Protein AF-A0A939IFJ7-F1 (afdb_monomer_lite)

Sequence (198 aa):
MFDEQAYLLAYPDVAAAVNAGSFTSGLQHYEQFGQFEENRFGFFLGSNGNDTITGFGEGNKLIAGLGFDVLSNGATVAGVGQIDTLIGTQGTDVFLLGHSSLSSLSSTPQQFYVGGGNTDYALIQDFKRASDMIVLEGAPQNYTSQVVNGSLNISTSSGDLVGIVEGITFLMPVSGDLIDITRFNIPLNAVGPFTVFL

Structure (mmCIF, N/CA/C/O backbone):
data_AF-A0A939IFJ7-F1
#
_entry.id   AF-A0A939IFJ7-F1
#
loop_
_atom_site.group_PDB
_atom_site.id
_atom_site.type_symbol
_atom_site.label_atom_id
_atom_site.label_alt_id
_atom_site.label_comp_id
_atom_site.label_asym_id
_atom_site.label_entity_id
_atom_site.label_seq_id
_atom_site.pdbx_PDB_ins_code
_atom_site.Cartn_x
_atom_site.Cartn_y
_atom_site.Cartn_z
_atom_site.occupancy
_atom_site.B_iso_or_equiv
_atom_site.auth_seq_id
_atom_site.auth_comp_id
_atom_site.auth_asym_id
_atom_site.auth_atom_id
_atom_site.pdbx_PDB_model_num
ATOM 1 N N . MET A 1 1 ? -10.757 -2.433 -0.446 1.00 85.94 1 MET A N 1
ATOM 2 C CA . MET A 1 1 ? -11.922 -2.422 0.479 1.00 85.94 1 MET A CA 1
ATOM 3 C C . MET A 1 1 ? -11.414 -2.186 1.897 1.00 85.94 1 MET A C 1
ATOM 5 O O . MET A 1 1 ? -10.268 -2.531 2.131 1.00 85.94 1 MET A O 1
ATOM 9 N N . PHE A 1 2 ? -12.187 -1.591 2.818 1.00 96.25 2 PHE A N 1
ATOM 10 C CA . PHE A 1 2 ? -11.730 -1.463 4.213 1.00 96.25 2 PHE A CA 1
ATOM 11 C C . PHE A 1 2 ? -11.569 -2.847 4.852 1.00 96.25 2 PHE A C 1
ATOM 13 O O . PHE A 1 2 ? -12.490 -3.661 4.782 1.00 96.25 2 PHE A O 1
ATOM 20 N N . ASP A 1 3 ? -10.415 -3.095 5.464 1.00 95.06 3 ASP A N 1
ATOM 21 C CA . ASP A 1 3 ? -10.078 -4.358 6.110 1.00 95.06 3 ASP A CA 1
ATOM 22 C C . ASP A 1 3 ? -10.133 -4.207 7.636 1.00 95.06 3 ASP A C 1
ATOM 24 O O . ASP A 1 3 ? -9.241 -3.645 8.278 1.00 95.06 3 ASP A O 1
ATOM 28 N N . GLU A 1 4 ? -11.227 -4.693 8.226 1.00 95.62 4 GLU A N 1
ATOM 29 C CA . GLU A 1 4 ? -11.458 -4.598 9.667 1.00 95.62 4 GLU A CA 1
ATOM 30 C C . GLU A 1 4 ? -10.477 -5.455 10.473 1.00 95.62 4 GLU A C 1
ATOM 32 O O . GLU A 1 4 ? -10.065 -5.053 11.561 1.00 95.62 4 GLU A O 1
ATOM 37 N N . GLN A 1 5 ? -10.065 -6.609 9.946 1.00 92.00 5 GLN A N 1
ATOM 38 C CA . GLN A 1 5 ? -9.126 -7.490 10.633 1.00 92.00 5 GLN A CA 1
ATOM 39 C C . GLN A 1 5 ? -7.761 -6.813 10.769 1.00 92.00 5 GLN A C 1
ATOM 41 O O . GLN A 1 5 ? -7.201 -6.778 11.868 1.00 92.00 5 GLN A O 1
ATOM 46 N N . ALA A 1 6 ? -7.263 -6.220 9.682 1.00 89.19 6 ALA A N 1
ATOM 47 C CA . ALA A 1 6 ? -6.042 -5.428 9.686 1.00 89.19 6 ALA A CA 1
ATOM 48 C C . ALA A 1 6 ? -6.153 -4.241 10.654 1.00 89.19 6 ALA A C 1
ATOM 50 O O . ALA A 1 6 ? -5.260 -4.023 11.474 1.00 89.19 6 ALA A O 1
ATOM 51 N N . TYR A 1 7 ? -7.275 -3.514 10.608 1.00 92.44 7 TYR A N 1
ATOM 52 C CA . TYR A 1 7 ? -7.508 -2.343 11.452 1.00 92.44 7 TYR A CA 1
ATOM 53 C C . TYR A 1 7 ? -7.536 -2.683 12.951 1.00 92.44 7 TYR A C 1
ATOM 55 O O . TYR A 1 7 ? -6.869 -2.026 13.748 1.00 92.44 7 TYR A O 1
ATOM 63 N N . LEU A 1 8 ? -8.259 -3.730 13.358 1.00 92.81 8 LEU A N 1
ATOM 64 C CA . LEU A 1 8 ? -8.345 -4.135 14.767 1.00 92.81 8 LEU A CA 1
ATOM 65 C C . LEU A 1 8 ? -7.041 -4.737 15.292 1.00 92.81 8 LEU A C 1
ATOM 67 O O . LEU A 1 8 ? -6.736 -4.600 16.477 1.00 92.81 8 LEU A O 1
ATOM 71 N N . LEU A 1 9 ? -6.260 -5.383 14.428 1.00 87.25 9 LEU A N 1
ATOM 72 C CA . LEU A 1 9 ? -4.949 -5.890 14.810 1.00 87.25 9 LEU A CA 1
ATOM 73 C C . LEU A 1 9 ? -3.924 -4.762 14.976 1.00 87.25 9 LEU A C 1
ATOM 75 O O . LEU A 1 9 ? -3.108 -4.811 15.895 1.00 87.25 9 LEU A O 1
ATOM 79 N N . ALA A 1 10 ? -3.988 -3.741 14.118 1.00 84.62 10 ALA A N 1
ATOM 80 C CA . ALA A 1 10 ? -3.170 -2.538 14.239 1.00 84.62 10 ALA A CA 1
ATOM 81 C C . ALA A 1 10 ? -3.539 -1.703 15.476 1.00 84.62 10 ALA A C 1
ATOM 83 O O . ALA A 1 10 ? -2.670 -1.058 16.062 1.00 84.62 10 ALA A O 1
ATOM 84 N N . TYR A 1 11 ? -4.808 -1.738 15.898 1.00 89.88 11 TYR A N 1
ATOM 85 C CA . TYR A 1 11 ? -5.336 -0.914 16.987 1.00 89.88 11 TYR A CA 1
ATOM 86 C C . TYR A 1 11 ? -5.986 -1.747 18.107 1.00 89.88 11 TYR A C 1
ATOM 88 O O . TYR A 1 11 ? -7.218 -1.832 18.193 1.00 89.88 11 TYR A O 1
ATOM 96 N N . PRO A 1 12 ? -5.178 -2.334 19.021 1.00 91.38 12 PRO A N 1
ATOM 97 C CA . PRO A 1 12 ? -5.679 -3.156 20.127 1.00 91.38 12 PRO A CA 1
ATOM 98 C C . PRO A 1 12 ? -6.638 -2.428 21.077 1.00 91.38 12 PRO A C 1
ATOM 100 O O . PRO A 1 12 ? -7.485 -3.061 21.707 1.00 91.38 12 PRO A O 1
ATOM 103 N N . ASP A 1 13 ? -6.521 -1.105 21.189 1.00 94.56 13 ASP A N 1
ATOM 104 C CA . ASP A 1 13 ? -7.434 -0.265 21.962 1.00 94.56 13 ASP A CA 1
ATOM 105 C C . ASP A 1 13 ? -8.841 -0.242 21.346 1.00 94.56 13 ASP A C 1
ATOM 107 O O . ASP A 1 13 ? -9.837 -0.377 22.062 1.00 94.56 13 ASP A O 1
ATOM 111 N N . VAL A 1 14 ? -8.931 -0.180 20.014 1.00 96.12 14 VAL A N 1
ATOM 112 C CA . VAL A 1 14 ? -10.204 -0.296 19.294 1.00 96.12 14 VAL A CA 1
ATOM 113 C C . VAL A 1 14 ? -10.742 -1.714 19.389 1.00 96.12 14 VAL A C 1
ATOM 115 O O . VAL A 1 14 ? -11.928 -1.888 19.657 1.00 96.12 14 VAL A O 1
ATOM 118 N N . ALA A 1 15 ? -9.888 -2.731 19.249 1.00 96.19 15 ALA A N 1
ATOM 119 C CA . ALA A 1 15 ? -10.298 -4.122 19.439 1.00 96.19 15 ALA A CA 1
ATOM 120 C C . ALA A 1 15 ? -10.900 -4.350 20.836 1.00 96.19 15 ALA A C 1
ATOM 122 O O . ALA A 1 15 ? -11.944 -4.990 20.968 1.00 96.19 15 ALA A O 1
ATOM 123 N N . ALA A 1 16 ? -10.299 -3.775 21.882 1.00 98.06 16 ALA A N 1
ATOM 124 C CA . ALA A 1 16 ? -10.852 -3.810 23.233 1.00 98.06 16 ALA A CA 1
ATOM 125 C C . ALA A 1 16 ? -12.204 -3.080 23.328 1.00 98.06 16 ALA A C 1
ATOM 127 O O . ALA A 1 16 ? -13.127 -3.596 23.959 1.00 98.06 16 ALA A O 1
ATOM 128 N N . ALA A 1 17 ? -12.351 -1.920 22.680 1.00 98.25 17 ALA A N 1
ATOM 129 C CA . ALA A 1 17 ? -13.600 -1.158 22.670 1.00 98.25 17 ALA A CA 1
ATOM 130 C C . ALA A 1 17 ? -14.736 -1.871 21.908 1.00 98.25 17 ALA A C 1
ATOM 132 O O . ALA A 1 17 ? -15.882 -1.842 22.360 1.00 98.25 17 ALA A O 1
ATOM 133 N N . VAL A 1 18 ? -14.425 -2.555 20.803 1.00 98.56 18 VAL A N 1
ATOM 134 C CA . VAL A 1 18 ? -15.369 -3.417 20.071 1.00 98.56 18 VAL A CA 1
ATOM 135 C C . VAL A 1 18 ? -15.776 -4.612 20.936 1.00 98.56 18 VAL A C 1
ATOM 137 O O . VAL A 1 18 ? -16.964 -4.857 21.124 1.00 98.56 18 VAL A O 1
ATOM 140 N N . ASN A 1 19 ? -14.813 -5.299 21.560 1.00 98.19 19 ASN A N 1
ATOM 141 C CA . ASN A 1 19 ? -15.089 -6.425 22.464 1.00 98.19 19 ASN A CA 1
ATOM 142 C C . ASN A 1 19 ? -15.918 -6.021 23.697 1.00 98.19 19 ASN A C 1
ATOM 144 O O . ASN A 1 19 ? -16.686 -6.828 24.218 1.00 98.19 19 ASN A O 1
ATOM 148 N N . ALA A 1 20 ? -15.779 -4.777 24.162 1.00 98.12 20 ALA A N 1
ATOM 149 C CA . ALA A 1 20 ? -16.581 -4.212 25.245 1.00 98.12 20 ALA A CA 1
ATOM 150 C C . ALA A 1 20 ? -17.984 -3.747 24.800 1.00 98.12 20 ALA A C 1
ATOM 152 O O . ALA A 1 20 ? -18.794 -3.373 25.648 1.00 98.12 20 ALA A O 1
ATOM 153 N N . GLY A 1 21 ? -18.283 -3.761 23.496 1.00 97.94 21 GLY A N 1
ATOM 154 C CA . GLY A 1 21 ? -19.561 -3.324 22.930 1.00 97.94 21 GLY A CA 1
ATOM 155 C C . GLY A 1 21 ? -19.717 -1.808 22.784 1.00 97.94 21 GLY A C 1
ATOM 156 O O . GLY A 1 21 ? -20.815 -1.344 22.479 1.00 97.94 21 GLY A O 1
ATOM 157 N N . SER A 1 22 ? -18.648 -1.027 22.980 1.00 98.25 22 SER A N 1
ATOM 158 C CA . SER A 1 22 ? -18.654 0.426 22.743 1.00 98.25 22 SER A CA 1
ATOM 159 C C . SER A 1 22 ? -18.776 0.763 21.255 1.00 98.25 22 SER A C 1
ATOM 161 O O . SER A 1 22 ? -19.329 1.802 20.901 1.00 98.25 22 SER A O 1
ATOM 163 N N . PHE A 1 23 ? -18.285 -0.133 20.396 1.00 98.31 23 PHE A N 1
ATOM 164 C CA . PHE A 1 23 ? -18.435 -0.089 18.946 1.00 98.31 23 PHE A CA 1
ATOM 165 C C . PHE A 1 23 ? -18.920 -1.446 18.435 1.00 98.31 23 PHE A C 1
ATOM 167 O O . PHE A 1 23 ? -18.549 -2.492 18.956 1.00 98.31 23 PHE A O 1
ATOM 174 N N . THR A 1 24 ? -19.740 -1.422 17.392 1.00 97.94 24 THR A N 1
ATOM 175 C CA . THR A 1 24 ? -20.238 -2.601 16.670 1.00 97.94 24 THR A CA 1
ATOM 176 C C . THR A 1 24 ? -19.175 -3.241 15.781 1.00 97.94 24 THR A C 1
ATOM 178 O O . THR A 1 24 ? -19.281 -4.424 15.480 1.00 97.94 24 THR A O 1
ATOM 181 N N . SER A 1 25 ? -18.182 -2.459 15.348 1.00 98.44 25 SER A N 1
ATOM 182 C CA . SER A 1 25 ? -17.095 -2.877 14.461 1.00 98.44 25 SER A CA 1
ATOM 183 C C . SER A 1 25 ? -15.927 -1.886 14.523 1.00 98.44 25 SER A C 1
ATOM 185 O O . SER A 1 25 ? -16.093 -0.723 14.911 1.00 98.44 25 SER A O 1
ATOM 187 N N . GLY A 1 26 ? -14.748 -2.325 14.088 1.00 97.88 26 GLY A N 1
ATOM 188 C CA . GLY A 1 26 ? -13.608 -1.460 13.796 1.00 97.88 26 GLY A CA 1
ATOM 189 C C . GLY A 1 26 ? -13.913 -0.464 12.677 1.00 97.88 26 GLY A C 1
ATOM 190 O O . GLY A 1 26 ? -13.468 0.678 12.757 1.00 97.88 26 GLY A O 1
ATOM 191 N N . LEU A 1 27 ? -14.744 -0.847 11.699 1.00 98.12 27 LEU A N 1
ATOM 192 C CA . LEU A 1 27 ? -15.238 0.064 10.663 1.00 98.12 27 LEU A CA 1
ATOM 193 C C . LEU A 1 27 ? -16.028 1.229 11.273 1.00 98.12 27 LEU A C 1
ATOM 195 O O . LEU A 1 27 ? -15.739 2.382 10.968 1.00 98.12 27 LEU A O 1
ATOM 199 N N . GLN A 1 28 ? -16.958 0.950 12.194 1.00 98.38 28 GLN A N 1
ATOM 200 C CA . GLN A 1 28 ? -17.707 2.008 12.877 1.00 98.38 28 GLN A CA 1
ATOM 201 C C . GLN A 1 28 ? -16.769 2.956 13.632 1.00 98.38 28 GLN A C 1
ATOM 203 O O . GLN A 1 28 ? -16.951 4.173 13.585 1.00 98.38 28 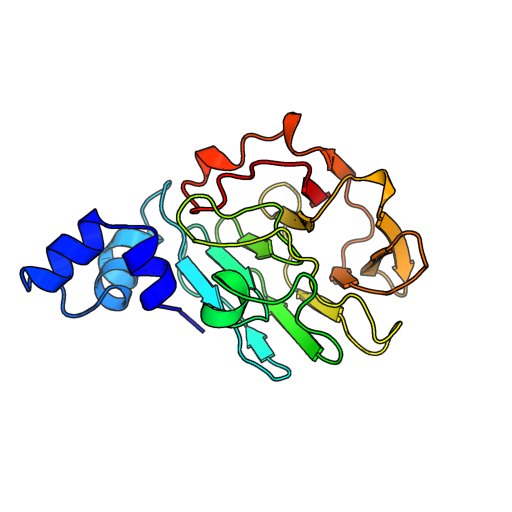GLN A O 1
ATOM 208 N N . HIS A 1 29 ? -15.763 2.416 14.326 1.00 98.19 29 HIS A N 1
ATOM 209 C CA . HIS A 1 29 ? -14.762 3.255 14.975 1.00 98.19 29 HIS A CA 1
ATOM 210 C C . HIS A 1 29 ? -14.008 4.112 13.952 1.00 98.19 29 HIS A C 1
ATOM 212 O O . HIS A 1 29 ? -13.817 5.306 14.178 1.00 98.19 29 HIS A O 1
ATOM 218 N N . TYR A 1 30 ? -13.554 3.529 12.841 1.00 97.69 30 TYR A N 1
ATOM 219 C CA . TYR A 1 30 ? -12.831 4.255 11.800 1.00 97.69 30 TYR A CA 1
ATOM 220 C C . TYR A 1 30 ? -13.667 5.405 11.227 1.00 97.69 30 TYR A C 1
ATOM 222 O O . TYR A 1 30 ? -13.191 6.536 11.182 1.00 97.69 30 TYR A O 1
ATOM 230 N N . GLU A 1 31 ? -14.927 5.145 10.879 1.00 97.00 31 GLU A N 1
ATOM 231 C CA . GLU A 1 31 ? -15.848 6.143 10.328 1.00 97.00 31 GLU A CA 1
ATOM 232 C C . GLU A 1 31 ? -16.166 7.277 11.313 1.00 97.00 31 GLU A C 1
ATOM 234 O O . GLU A 1 31 ? -16.340 8.422 10.900 1.00 97.00 31 GLU A O 1
ATOM 239 N N . GLN A 1 32 ? -16.255 6.996 12.613 1.00 97.38 32 GLN A N 1
ATOM 240 C CA . GLN A 1 32 ? -16.632 8.015 13.600 1.00 97.38 32 GLN A CA 1
ATOM 241 C C . GLN A 1 32 ? -15.438 8.776 14.181 1.00 97.38 32 GLN A C 1
ATOM 243 O O . GLN A 1 32 ? -15.574 9.950 14.520 1.00 97.38 32 GLN A O 1
ATOM 248 N N . PHE A 1 33 ? -14.289 8.112 14.305 1.00 97.00 33 PHE A N 1
ATOM 249 C CA . PHE A 1 33 ? -13.130 8.620 15.038 1.00 97.00 33 PHE A CA 1
ATOM 250 C C . PHE A 1 33 ? -11.832 8.404 14.270 1.00 97.00 33 PHE A C 1
ATOM 252 O O . PHE A 1 33 ? -11.130 9.367 13.979 1.00 97.00 33 PHE A O 1
ATOM 259 N N . GLY A 1 34 ? -11.537 7.159 13.887 1.00 95.19 34 GLY A N 1
ATOM 260 C CA . GLY A 1 34 ? -10.206 6.786 13.408 1.00 95.19 34 GLY A CA 1
ATOM 261 C C . GLY A 1 34 ? -9.738 7.564 12.178 1.00 95.19 34 GLY A C 1
ATOM 262 O O . GLY A 1 34 ? -8.577 7.949 12.116 1.00 95.19 34 GLY A O 1
ATOM 263 N N . GLN A 1 35 ? -10.631 7.877 11.237 1.00 94.62 35 GLN A N 1
ATOM 264 C CA . GLN A 1 35 ? -10.296 8.679 10.055 1.00 94.62 35 GLN A CA 1
ATOM 265 C C . GLN A 1 35 ? -9.916 10.140 10.366 1.00 94.62 35 GLN A C 1
ATOM 267 O O . GLN A 1 35 ? -9.446 10.837 9.476 1.00 94.62 35 GLN A O 1
ATOM 272 N N . PHE A 1 36 ? -10.135 10.619 11.591 1.00 94.81 36 PHE A N 1
ATOM 273 C CA . PHE A 1 36 ? -9.801 11.977 12.033 1.00 94.81 36 PHE A CA 1
ATOM 274 C C . PHE A 1 36 ? -8.616 12.001 13.010 1.00 94.81 36 PHE A C 1
ATOM 276 O O . PHE A 1 36 ? -8.232 13.064 13.496 1.00 94.81 36 PHE A O 1
ATOM 283 N N . GLU A 1 37 ? -8.039 10.840 13.322 1.00 91.50 37 GLU A N 1
ATOM 284 C CA . GLU A 1 37 ? -6.906 10.711 14.231 1.00 91.50 37 GLU A CA 1
ATOM 285 C C . GLU A 1 37 ? -5.593 10.665 13.440 1.00 91.50 37 GLU A C 1
ATOM 287 O O . GLU A 1 37 ? -5.380 9.781 12.616 1.00 91.50 37 GLU A O 1
ATOM 292 N N . GLU A 1 38 ? -4.675 11.593 13.722 1.00 83.94 38 GLU A N 1
ATOM 293 C CA . GLU A 1 38 ? -3.405 11.743 12.987 1.00 83.94 38 GLU A CA 1
ATOM 294 C C . GLU A 1 38 ? -2.554 10.460 12.972 1.00 83.94 38 GLU A C 1
ATOM 296 O O . GLU A 1 38 ? -1.890 10.158 11.985 1.00 83.94 38 GLU A O 1
ATOM 301 N N . ASN A 1 39 ? -2.620 9.665 14.043 1.00 82.19 39 ASN A N 1
ATOM 302 C CA . ASN A 1 39 ? -1.831 8.441 14.207 1.00 82.19 39 ASN A CA 1
ATOM 303 C C . ASN A 1 39 ? -2.623 7.162 13.885 1.00 82.19 39 ASN A C 1
ATOM 305 O O . ASN A 1 39 ? -2.260 6.077 14.358 1.00 82.19 39 ASN A O 1
ATOM 309 N N . ARG A 1 40 ? -3.721 7.273 13.122 1.00 88.94 40 ARG A N 1
ATOM 310 C CA . ARG A 1 40 ? -4.488 6.119 12.642 1.00 88.94 40 ARG A CA 1
ATOM 311 C C . ARG A 1 40 ? -4.587 6.084 11.127 1.00 88.94 40 ARG A C 1
ATOM 313 O O . ARG A 1 40 ? -4.844 7.078 10.456 1.00 88.94 40 ARG A O 1
ATOM 320 N N . PHE A 1 41 ? -4.416 4.878 10.615 1.00 91.12 41 PHE A N 1
ATOM 321 C CA . PHE A 1 41 ? -4.514 4.524 9.218 1.00 91.12 41 PHE A CA 1
ATOM 322 C C . PHE A 1 41 ? -5.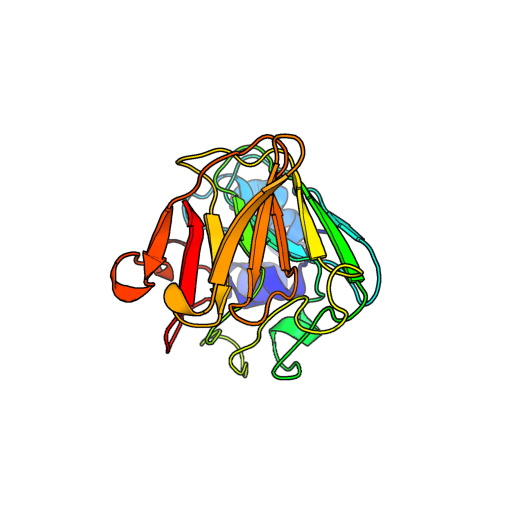772 3.692 8.993 1.00 91.12 41 PHE A C 1
ATOM 324 O O . PHE A 1 41 ? -6.059 2.750 9.733 1.00 91.12 41 PHE A O 1
ATOM 331 N N . GLY A 1 42 ? -6.519 4.017 7.941 1.00 93.38 42 GLY A N 1
ATOM 332 C CA . GLY A 1 42 ? -7.467 3.075 7.355 1.00 93.38 42 GLY A CA 1
ATOM 333 C C . GLY A 1 42 ? -6.709 2.036 6.532 1.00 93.38 42 GLY A C 1
ATOM 334 O O . GLY A 1 42 ? -5.831 2.398 5.751 1.00 93.38 42 GLY A O 1
ATOM 335 N N . PHE A 1 43 ? -7.039 0.757 6.691 1.00 93.50 43 PHE A N 1
ATOM 336 C CA . PHE A 1 43 ? -6.429 -0.321 5.911 1.00 93.50 43 PHE A CA 1
ATOM 337 C C . PHE A 1 43 ? -7.350 -0.669 4.751 1.00 93.50 43 PHE A C 1
ATOM 339 O O . PHE A 1 43 ? -8.481 -1.100 4.967 1.00 93.50 43 PHE A O 1
ATOM 346 N N . PHE A 1 44 ? -6.877 -0.459 3.526 1.00 96.44 44 PHE A N 1
ATOM 347 C CA . PHE A 1 44 ? -7.625 -0.696 2.301 1.00 96.44 44 PHE A CA 1
ATOM 348 C C . PHE A 1 44 ? -6.927 -1.751 1.456 1.00 96.44 44 PHE A C 1
ATOM 350 O O . PHE A 1 44 ? -5.998 -1.461 0.706 1.00 96.44 44 PHE A O 1
ATOM 357 N N . LEU A 1 45 ? -7.390 -2.986 1.600 1.00 94.94 45 LEU A N 1
ATOM 358 C CA . LEU A 1 45 ? -6.743 -4.171 1.053 1.00 94.94 45 LEU A CA 1
ATOM 359 C C . LEU A 1 45 ? -7.589 -4.793 -0.064 1.00 94.94 45 LEU A C 1
ATOM 361 O O . LEU A 1 45 ? -8.806 -4.549 -0.149 1.00 94.94 45 LEU A O 1
ATOM 365 N N . GLY A 1 46 ? -6.922 -5.525 -0.951 1.00 95.81 46 GLY A N 1
ATOM 366 C CA . GLY A 1 46 ? -7.527 -6.234 -2.075 1.00 95.81 46 GLY A CA 1
ATOM 367 C C . GLY A 1 46 ? -7.707 -7.719 -1.793 1.00 95.81 46 GLY A C 1
ATOM 368 O O . GLY A 1 46 ? -8.001 -8.127 -0.666 1.00 95.81 46 GLY A O 1
ATOM 369 N N . SER A 1 47 ? -7.577 -8.530 -2.832 1.00 94.12 47 SER A N 1
ATOM 370 C CA . SER A 1 47 ? -7.922 -9.946 -2.841 1.00 94.12 47 SER A CA 1
ATOM 371 C C . SER A 1 47 ? -6.879 -10.778 -3.603 1.00 94.12 47 SER A C 1
ATOM 373 O O . SER A 1 47 ? -5.724 -10.391 -3.736 1.00 94.12 47 SER A O 1
ATOM 375 N N . ASN A 1 48 ? -7.262 -11.978 -4.053 1.00 90.75 48 ASN A N 1
ATOM 376 C CA . ASN A 1 48 ? -6.425 -12.828 -4.907 1.00 90.75 48 ASN A CA 1
ATOM 377 C C . ASN A 1 48 ? -6.700 -12.607 -6.412 1.00 90.75 48 ASN A C 1
ATOM 379 O O . ASN A 1 48 ? -6.344 -13.460 -7.229 1.00 90.75 48 ASN A O 1
ATOM 383 N N . GLY A 1 49 ? -7.321 -11.492 -6.795 1.00 94.44 49 GLY A N 1
ATOM 384 C CA . GLY A 1 49 ? -7.612 -11.132 -8.184 1.00 94.44 49 GLY A CA 1
ATOM 385 C C . GLY A 1 49 ? -7.137 -9.726 -8.529 1.00 94.44 49 GLY A C 1
ATOM 386 O O . GLY A 1 49 ? -6.412 -9.123 -7.760 1.00 94.44 49 GLY A O 1
ATOM 387 N N . ASN A 1 50 ? -7.561 -9.235 -9.695 1.00 97.81 50 ASN A N 1
ATOM 388 C CA . ASN A 1 50 ? -7.361 -7.842 -10.086 1.00 97.81 50 ASN A CA 1
ATOM 389 C C . ASN A 1 50 ? -8.420 -6.977 -9.405 1.00 97.81 50 ASN A C 1
ATOM 391 O O . ASN A 1 50 ? -9.618 -7.140 -9.663 1.00 97.81 50 ASN A O 1
ATOM 395 N N . ASP A 1 51 ? -7.976 -6.041 -8.587 1.00 98.06 51 ASP A N 1
ATOM 396 C CA . ASP A 1 51 ? -8.806 -5.190 -7.760 1.00 98.06 51 ASP A CA 1
ATOM 397 C C . ASP A 1 51 ? -8.741 -3.722 -8.205 1.00 98.06 51 ASP A C 1
ATOM 399 O O . ASP A 1 51 ? -7.789 -3.240 -8.817 1.00 98.06 51 ASP A O 1
ATOM 403 N N . THR A 1 52 ? -9.794 -2.968 -7.895 1.00 98.06 52 THR A N 1
ATOM 404 C CA . THR A 1 52 ? -9.775 -1.500 -7.928 1.00 98.06 52 THR A CA 1
ATOM 405 C C . THR A 1 52 ? -10.077 -1.012 -6.525 1.00 98.06 52 THR A C 1
ATOM 407 O O . THR A 1 52 ? -11.157 -1.258 -5.986 1.00 98.06 52 THR A O 1
ATOM 410 N N . ILE A 1 53 ? -9.097 -0.362 -5.910 1.00 97.88 53 ILE A N 1
ATOM 411 C CA . ILE A 1 53 ? -9.087 -0.045 -4.492 1.00 97.88 53 ILE A CA 1
ATOM 412 C C . ILE A 1 53 ? -8.946 1.456 -4.336 1.00 97.88 53 ILE A C 1
ATOM 414 O O . ILE A 1 53 ? -7.899 2.036 -4.605 1.00 97.88 53 ILE A O 1
ATOM 418 N N . THR A 1 54 ? -10.003 2.067 -3.824 1.00 95.50 54 THR A N 1
ATOM 419 C CA . THR A 1 54 ? -9.985 3.440 -3.331 1.00 95.50 54 THR A CA 1
ATOM 420 C C . THR A 1 54 ? -10.295 3.403 -1.847 1.00 95.50 54 THR A C 1
ATOM 422 O O . THR A 1 54 ? -11.202 2.686 -1.406 1.00 95.50 54 THR A O 1
ATOM 425 N N . GLY A 1 55 ? -9.531 4.162 -1.069 1.00 92.06 55 GLY A N 1
ATOM 426 C CA . GLY A 1 55 ? -9.875 4.413 0.320 1.00 92.06 55 GLY A CA 1
ATOM 427 C C . GLY A 1 55 ? -11.111 5.303 0.466 1.00 92.06 55 GLY A C 1
ATOM 428 O O . GLY A 1 55 ? -11.616 5.870 -0.499 1.00 92.06 55 GLY A O 1
ATOM 429 N N . PHE A 1 56 ? -11.590 5.483 1.691 1.00 94.31 56 PHE A N 1
ATOM 430 C CA . PHE A 1 56 ? -12.548 6.542 2.012 1.00 94.31 56 PHE A CA 1
ATOM 431 C C . PHE A 1 56 ? -12.124 7.261 3.288 1.00 94.31 56 PHE A C 1
ATOM 433 O O . PHE A 1 56 ? -11.321 6.745 4.060 1.00 94.31 56 PHE A O 1
ATOM 440 N N . GLY A 1 57 ? -12.679 8.450 3.498 1.00 91.75 57 GLY A N 1
ATOM 441 C CA . GLY A 1 57 ? -12.380 9.286 4.654 1.00 91.75 57 GLY A CA 1
ATOM 442 C C . GLY A 1 57 ? -11.209 10.244 4.454 1.00 91.75 57 GLY A C 1
ATOM 443 O O . GLY A 1 57 ? -10.560 10.254 3.406 1.00 91.75 57 GLY A O 1
ATOM 444 N N . GLU A 1 58 ? -10.959 11.087 5.454 1.00 89.94 58 GLU A N 1
ATOM 445 C CA . GLU A 1 58 ? -10.023 12.224 5.347 1.00 89.94 58 GLU A CA 1
ATOM 446 C C . GLU A 1 58 ? -8.616 11.939 5.895 1.00 89.94 58 GLU A C 1
ATOM 448 O O . GLU A 1 58 ? -7.670 12.641 5.546 1.00 89.94 58 GLU A O 1
ATOM 453 N N . GLY A 1 59 ? -8.476 10.913 6.736 1.00 90.38 59 GLY A N 1
ATOM 454 C CA . GLY A 1 59 ? -7.229 10.575 7.425 1.00 90.38 59 GLY A CA 1
ATOM 455 C C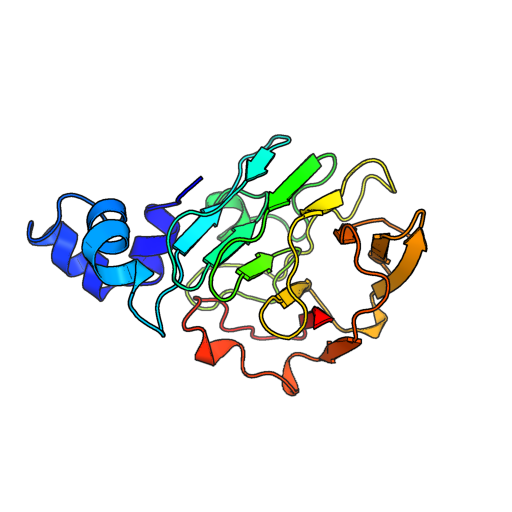 . GLY A 1 59 ? -6.246 9.764 6.592 1.00 90.38 59 GLY A C 1
ATOM 456 O O . GLY A 1 59 ? -6.405 9.592 5.385 1.00 90.38 59 GLY A O 1
ATOM 457 N N . ASN A 1 60 ? -5.228 9.227 7.254 1.00 91.31 60 ASN A N 1
ATOM 458 C CA . ASN A 1 60 ? -4.175 8.471 6.588 1.00 91.31 60 ASN A CA 1
ATOM 459 C C . ASN A 1 60 ? -4.647 7.066 6.190 1.00 91.31 60 ASN A C 1
ATOM 461 O O . ASN A 1 60 ? -5.562 6.502 6.806 1.00 91.31 60 ASN A O 1
ATOM 465 N N . LYS A 1 61 ? -4.053 6.498 5.139 1.00 93.19 61 LYS A N 1
ATOM 466 C CA . LYS A 1 61 ? -4.499 5.227 4.557 1.00 93.19 61 LYS A CA 1
ATOM 467 C C . LYS A 1 61 ? -3.330 4.384 4.101 1.00 93.19 61 LYS A C 1
ATOM 469 O O . LYS A 1 61 ? -2.351 4.894 3.570 1.00 93.19 61 LYS A O 1
ATOM 474 N N . LEU A 1 62 ? -3.445 3.083 4.318 1.00 93.25 62 LEU A N 1
ATOM 475 C CA . LEU A 1 62 ? -2.589 2.086 3.698 1.00 93.25 62 LEU A CA 1
ATOM 476 C C . LEU A 1 62 ? -3.414 1.386 2.629 1.00 93.25 62 LEU A C 1
ATOM 478 O O . LEU A 1 62 ? -4.500 0.886 2.923 1.00 93.25 62 LEU A O 1
ATOM 482 N N . ILE A 1 63 ? -2.898 1.352 1.407 1.00 95.69 63 ILE A N 1
ATOM 483 C CA . ILE A 1 63 ? -3.574 0.795 0.239 1.00 95.69 63 ILE A CA 1
ATOM 484 C C . ILE A 1 63 ? -2.688 -0.299 -0.362 1.00 95.69 63 ILE A C 1
ATOM 486 O O . ILE A 1 63 ? -1.527 -0.049 -0.686 1.00 95.69 63 ILE A O 1
ATOM 490 N N . ALA A 1 64 ? -3.225 -1.508 -0.523 1.00 95.25 64 ALA A N 1
ATOM 491 C CA . ALA A 1 64 ? -2.523 -2.623 -1.161 1.00 95.25 64 ALA A CA 1
ATOM 492 C C . ALA A 1 64 ? -3.491 -3.486 -1.977 1.00 95.25 64 ALA A C 1
ATOM 494 O O . ALA A 1 64 ? -4.613 -3.722 -1.538 1.00 95.25 64 ALA A O 1
ATOM 495 N N . GLY A 1 65 ? -3.036 -4.009 -3.119 1.00 96.38 65 GLY A N 1
ATOM 496 C CA . GLY A 1 65 ? -3.800 -4.944 -3.964 1.00 96.38 65 GLY A CA 1
ATOM 497 C C . GLY A 1 65 ? -4.032 -6.317 -3.328 1.00 96.38 65 GLY A C 1
ATOM 498 O O . GLY A 1 65 ? -4.898 -7.072 -3.742 1.00 96.38 65 GLY A O 1
ATOM 499 N N . LEU A 1 66 ? -3.309 -6.622 -2.251 1.00 92.44 66 LEU A N 1
ATOM 500 C CA . LEU A 1 66 ? -3.325 -7.932 -1.612 1.00 92.44 66 LEU A CA 1
ATOM 501 C C . LEU A 1 66 ? -4.219 -7.955 -0.378 1.00 92.44 66 LEU A C 1
ATOM 503 O O . LEU A 1 66 ? -4.263 -6.988 0.382 1.00 92.44 66 LEU A O 1
ATOM 507 N N . GLY A 1 67 ? -4.865 -9.097 -0.144 1.00 90.56 67 GLY A N 1
ATOM 508 C CA . GLY A 1 67 ? -5.619 -9.354 1.083 1.00 90.56 67 GLY A CA 1
ATOM 509 C C . GLY A 1 67 ? -4.727 -9.522 2.319 1.00 90.56 67 GLY A C 1
ATOM 510 O O . GLY A 1 67 ? -3.561 -9.918 2.227 1.00 90.56 67 GLY A O 1
ATOM 511 N N . PHE A 1 68 ? -5.293 -9.272 3.501 1.00 86.81 68 PHE A N 1
ATOM 512 C CA . PHE A 1 68 ? -4.564 -9.290 4.774 1.00 86.81 68 PHE A CA 1
ATOM 513 C C . PHE A 1 68 ? -3.849 -10.620 5.086 1.00 86.81 68 PHE A C 1
ATOM 515 O O . PHE A 1 68 ? -2.720 -10.623 5.584 1.00 86.81 68 PHE A O 1
ATOM 522 N N . ASP A 1 69 ? -4.455 -11.762 4.752 1.00 84.06 69 ASP A N 1
ATOM 523 C CA . ASP A 1 69 ? -3.846 -13.085 4.962 1.00 84.06 69 ASP A CA 1
ATOM 524 C C . ASP A 1 69 ? -2.518 -13.242 4.199 1.00 84.06 69 ASP A C 1
ATOM 526 O O . ASP A 1 69 ? -1.565 -13.844 4.699 1.00 84.06 69 ASP A O 1
ATOM 530 N N . VAL A 1 70 ? -2.424 -12.643 3.006 1.00 85.19 70 VAL A N 1
ATOM 531 C CA . VAL A 1 70 ? -1.214 -12.665 2.173 1.00 85.19 70 VAL A CA 1
ATOM 532 C C . VAL A 1 70 ? -0.130 -11.768 2.767 1.00 85.19 70 VAL A C 1
ATOM 534 O O . VAL A 1 70 ? 1.041 -12.145 2.763 1.00 85.19 70 VAL A O 1
ATOM 537 N N . LEU A 1 71 ? -0.513 -10.617 3.327 1.00 79.12 71 LEU A N 1
ATOM 538 C CA . LEU A 1 71 ? 0.412 -9.693 3.990 1.00 79.12 71 LEU A CA 1
ATOM 539 C C . LEU A 1 71 ? 0.965 -10.256 5.307 1.00 79.12 71 LEU A C 1
ATOM 541 O O . LEU A 1 71 ? 2.111 -9.995 5.668 1.00 79.12 71 LEU A O 1
ATOM 545 N N . SER A 1 72 ? 0.147 -11.013 6.043 1.00 74.25 72 SER A N 1
ATOM 546 C CA . SER A 1 72 ? 0.475 -11.476 7.395 1.00 74.25 72 SER A CA 1
ATOM 547 C C . SER A 1 72 ? 1.253 -12.793 7.445 1.00 74.25 72 SER A C 1
ATOM 549 O O . SER A 1 72 ? 2.009 -12.991 8.396 1.00 74.25 72 SER A O 1
ATOM 551 N N . ASN A 1 73 ? 1.090 -13.678 6.454 1.00 71.50 73 ASN A N 1
ATOM 552 C CA . ASN A 1 73 ? 1.692 -15.021 6.447 1.00 71.50 73 ASN A CA 1
ATOM 553 C C . ASN A 1 73 ? 1.988 -15.546 5.021 1.00 71.50 73 ASN A C 1
ATOM 555 O O . ASN A 1 73 ? 1.944 -16.752 4.766 1.00 71.50 73 ASN A O 1
ATOM 559 N N . GLY A 1 74 ? 2.201 -14.644 4.058 1.00 68.62 74 GLY A N 1
ATOM 560 C CA . GLY A 1 74 ? 2.357 -15.001 2.648 1.00 68.62 74 GLY A CA 1
ATOM 561 C C . GLY A 1 74 ? 3.754 -15.476 2.244 1.00 68.62 74 GLY A C 1
ATOM 562 O O . GLY A 1 74 ? 4.710 -15.456 3.015 1.00 68.62 74 GLY A O 1
ATOM 563 N N . ALA A 1 75 ? 3.861 -15.907 0.985 1.00 73.75 75 ALA A N 1
ATOM 564 C CA . ALA A 1 75 ? 5.127 -16.247 0.334 1.00 73.75 75 ALA A CA 1
ATOM 565 C C . ALA A 1 75 ? 6.049 -15.021 0.211 1.00 73.75 75 ALA A C 1
ATOM 567 O O . ALA A 1 75 ? 5.578 -13.894 0.282 1.00 73.75 75 ALA A O 1
ATOM 568 N N . THR A 1 76 ? 7.343 -15.217 -0.063 1.00 83.12 76 THR A N 1
ATOM 569 C CA . THR A 1 76 ? 8.320 -14.121 -0.268 1.00 83.12 76 THR A CA 1
ATOM 570 C C . THR A 1 76 ? 7.986 -13.201 -1.445 1.00 83.12 76 THR A C 1
ATOM 572 O O . THR A 1 76 ? 8.551 -12.119 -1.572 1.00 83.12 76 THR A O 1
ATOM 575 N N . VAL A 1 77 ? 7.086 -13.640 -2.324 1.00 86.12 77 VAL A N 1
ATOM 576 C CA . VAL A 1 77 ? 6.545 -12.843 -3.417 1.00 86.12 77 VAL A CA 1
ATOM 577 C C . VAL A 1 77 ? 5.037 -13.052 -3.486 1.00 86.12 77 VAL A C 1
ATOM 579 O O . VAL A 1 77 ? 4.567 -14.186 -3.365 1.00 86.12 77 VAL A O 1
ATOM 582 N N . ALA A 1 78 ? 4.288 -11.972 -3.673 1.00 91.81 78 ALA A N 1
ATOM 583 C CA . ALA A 1 78 ? 2.835 -11.990 -3.790 1.00 91.81 78 ALA A CA 1
ATOM 584 C C . ALA A 1 78 ? 2.346 -11.132 -4.962 1.00 91.81 78 ALA A C 1
ATOM 586 O O . ALA A 1 78 ? 3.102 -10.357 -5.535 1.00 91.81 78 ALA A O 1
ATOM 587 N N . GLY A 1 79 ? 1.084 -11.305 -5.345 1.00 93.62 79 GLY A N 1
ATOM 588 C CA . GLY A 1 79 ? 0.468 -10.546 -6.436 1.00 93.62 79 GLY A CA 1
ATOM 589 C C . GLY A 1 79 ? 0.954 -10.881 -7.843 1.00 93.62 79 GLY A C 1
ATOM 590 O O . GLY A 1 79 ? 0.709 -10.125 -8.775 1.00 93.62 79 GLY A O 1
ATOM 591 N N . VAL A 1 80 ? 1.638 -12.015 -8.018 1.00 95.50 80 VAL A N 1
ATOM 592 C CA . VAL A 1 80 ? 2.125 -12.443 -9.336 1.00 95.50 80 VAL A CA 1
ATOM 593 C C . VAL A 1 80 ? 0.949 -12.692 -10.277 1.00 95.50 80 VAL A C 1
ATOM 595 O O . VAL A 1 80 ? 0.055 -13.485 -9.965 1.00 95.50 80 VAL A O 1
ATOM 598 N N . GLY A 1 81 ? 0.976 -12.057 -11.445 1.00 96.06 81 GLY A N 1
ATOM 599 C CA . GLY A 1 81 ? -0.082 -12.144 -12.451 1.00 96.06 81 GLY A CA 1
ATOM 600 C C . GLY A 1 81 ? -1.303 -11.257 -12.179 1.00 96.06 81 GLY A C 1
ATOM 601 O O . GLY A 1 81 ? -2.318 -11.440 -12.854 1.00 96.06 81 GLY A O 1
ATOM 602 N N . GLN A 1 82 ? -1.231 -10.336 -11.211 1.00 97.44 82 GLN A N 1
ATOM 603 C CA . GLN A 1 82 ? -2.313 -9.405 -10.878 1.00 97.44 82 GLN A CA 1
ATOM 604 C C . GLN A 1 82 ? -2.043 -7.992 -11.403 1.00 97.44 82 GLN A C 1
ATOM 606 O O . GLN A 1 82 ? -0.918 -7.497 -11.377 1.00 97.44 82 GLN A O 1
ATOM 611 N N . ILE A 1 83 ? -3.101 -7.325 -11.860 1.00 98.44 83 ILE A N 1
ATOM 612 C CA . ILE A 1 83 ? -3.090 -5.887 -12.141 1.00 98.44 83 ILE A CA 1
ATOM 613 C C . ILE A 1 83 ? -4.109 -5.227 -11.225 1.00 98.44 83 ILE A C 1
ATOM 615 O O . ILE A 1 83 ? -5.314 -5.316 -11.472 1.00 98.44 83 ILE A O 1
ATOM 619 N N . ASP A 1 84 ? -3.611 -4.534 -10.209 1.00 98.62 84 ASP A N 1
ATOM 620 C CA . ASP A 1 84 ? -4.434 -3.833 -9.228 1.00 98.62 84 ASP A CA 1
ATOM 621 C C . ASP A 1 84 ? -4.390 -2.330 -9.465 1.00 98.62 84 ASP A C 1
ATOM 623 O O . ASP A 1 84 ? -3.331 -1.756 -9.700 1.00 98.62 84 ASP A O 1
ATOM 627 N N . THR A 1 85 ? -5.540 -1.668 -9.387 1.00 98.69 85 THR A N 1
ATOM 628 C CA . THR A 1 85 ? -5.635 -0.205 -9.443 1.00 98.69 85 THR A CA 1
ATOM 629 C C . THR A 1 85 ? -5.783 0.342 -8.030 1.00 98.69 85 THR A C 1
ATOM 631 O O . THR A 1 85 ? -6.802 0.116 -7.383 1.00 98.69 85 THR A O 1
ATOM 634 N N . LEU A 1 86 ? -4.773 1.059 -7.542 1.00 98.62 86 LEU A N 1
ATOM 635 C CA . LEU A 1 86 ? -4.708 1.640 -6.205 1.00 98.62 86 LEU A CA 1
ATOM 636 C C . LEU A 1 86 ? -4.858 3.160 -6.317 1.00 98.62 86 LEU A C 1
ATOM 638 O O . LEU A 1 86 ? -4.034 3.826 -6.936 1.00 98.62 86 LEU A O 1
ATOM 642 N N . ILE A 1 87 ? -5.914 3.716 -5.734 1.00 98.19 87 ILE A N 1
ATOM 643 C CA . ILE A 1 87 ? -6.317 5.107 -5.962 1.00 98.19 87 ILE A CA 1
ATOM 644 C C . ILE A 1 87 ? -6.178 5.897 -4.661 1.00 98.19 87 ILE A C 1
ATOM 646 O O . ILE A 1 87 ? -6.824 5.567 -3.660 1.00 98.19 87 ILE A O 1
ATOM 650 N N . GLY A 1 88 ? -5.340 6.934 -4.699 1.00 96.06 88 GLY A N 1
ATOM 651 C CA . GLY A 1 88 ? -5.141 7.878 -3.604 1.00 96.06 88 GLY A CA 1
ATOM 652 C C . GLY A 1 88 ? -6.392 8.692 -3.283 1.00 96.06 88 GLY A C 1
ATOM 653 O O . GLY A 1 88 ? -7.355 8.768 -4.046 1.00 96.06 88 GLY A O 1
ATOM 654 N N . THR A 1 89 ? -6.400 9.306 -2.110 1.00 94.50 89 THR A N 1
ATOM 655 C CA . THR A 1 89 ? -7.529 10.055 -1.561 1.00 94.50 89 THR A CA 1
ATOM 656 C C . THR A 1 89 ? -7.031 11.301 -0.824 1.00 94.50 89 THR A C 1
ATOM 658 O O . THR A 1 89 ? -5.919 11.766 -1.039 1.00 94.50 89 THR A O 1
ATOM 661 N N . GLN A 1 90 ? -7.867 11.955 -0.013 1.00 89.19 90 GLN A N 1
ATOM 662 C CA . GLN A 1 90 ? -7.393 13.008 0.896 1.00 89.19 90 GLN A CA 1
ATOM 663 C C . GLN A 1 90 ? -6.609 12.405 2.071 1.00 89.19 90 GLN A C 1
ATOM 665 O O . GLN A 1 90 ? -6.921 11.297 2.489 1.00 89.19 90 GLN A O 1
ATOM 670 N N . GLY A 1 91 ? -5.643 13.144 2.621 1.00 88.25 91 GLY A N 1
ATOM 671 C CA . GLY A 1 91 ? -4.731 12.632 3.652 1.00 88.25 91 GLY A CA 1
ATOM 672 C C . GLY A 1 91 ? -3.444 12.055 3.058 1.00 88.25 91 GLY A C 1
ATOM 673 O O . GLY A 1 91 ? -3.153 12.287 1.888 1.00 88.25 91 GLY A O 1
ATOM 674 N N . THR A 1 92 ? -2.657 11.365 3.888 1.00 90.50 92 THR A N 1
ATOM 675 C CA . THR A 1 92 ? -1.467 10.624 3.439 1.00 90.50 92 THR A CA 1
ATOM 676 C C . THR A 1 92 ? -1.879 9.228 2.993 1.00 90.50 92 THR A C 1
ATOM 678 O O . THR A 1 92 ? -2.393 8.460 3.813 1.00 90.50 92 THR A O 1
ATOM 681 N N . ASP A 1 93 ? -1.606 8.877 1.738 1.00 93.44 93 ASP A N 1
ATOM 682 C CA . ASP A 1 93 ? -1.794 7.517 1.233 1.00 93.44 93 ASP A CA 1
ATOM 683 C C . ASP A 1 93 ? -0.451 6.775 1.128 1.00 93.44 93 ASP A C 1
ATOM 685 O O . ASP A 1 93 ? 0.521 7.252 0.539 1.00 93.44 93 ASP A O 1
ATOM 689 N N . VAL A 1 94 ? -0.393 5.579 1.711 1.00 92.56 94 VAL A N 1
ATOM 690 C CA . VAL A 1 94 ? 0.749 4.663 1.642 1.00 92.56 94 VAL A CA 1
ATOM 691 C C . VAL A 1 94 ? 0.376 3.496 0.737 1.00 92.56 94 VAL A C 1
ATOM 693 O O . VAL A 1 94 ? -0.381 2.609 1.131 1.00 92.56 94 VAL A O 1
ATOM 696 N N . PHE A 1 95 ? 0.928 3.485 -0.471 1.00 95.62 95 PHE A N 1
ATOM 697 C CA . PHE A 1 95 ? 0.779 2.407 -1.442 1.00 95.62 95 PHE A CA 1
ATOM 698 C C . PHE A 1 95 ? 1.816 1.317 -1.163 1.00 95.62 95 PHE A C 1
ATOM 700 O O . PHE A 1 95 ? 3.021 1.528 -1.324 1.00 95.62 95 PHE A O 1
ATOM 707 N N . LEU A 1 96 ? 1.358 0.148 -0.722 1.00 93.19 96 LEU A N 1
ATOM 708 C CA . LEU A 1 96 ? 2.224 -0.968 -0.355 1.00 93.19 96 LEU A CA 1
ATOM 709 C C . LEU A 1 96 ? 2.426 -1.897 -1.560 1.00 93.19 96 LEU A C 1
ATOM 711 O O . LEU A 1 96 ? 1.504 -2.605 -1.962 1.00 93.19 96 LEU A O 1
ATOM 715 N N . LEU A 1 97 ? 3.637 -1.894 -2.122 1.00 95.69 97 LEU A N 1
ATOM 716 C CA . LEU A 1 97 ? 4.098 -2.770 -3.215 1.00 95.69 97 LEU A CA 1
ATOM 717 C C . LEU A 1 97 ? 5.173 -3.767 -2.720 1.00 95.69 97 LEU A C 1
ATOM 719 O O . LEU A 1 97 ? 5.849 -4.444 -3.493 1.00 95.69 97 LEU A O 1
ATOM 723 N N . GLY A 1 98 ? 5.345 -3.848 -1.406 1.00 91.31 98 GLY A N 1
ATOM 724 C CA . GLY A 1 98 ? 6.203 -4.793 -0.710 1.00 91.31 98 GLY A CA 1
ATOM 725 C C . GLY A 1 98 ? 6.482 -4.317 0.711 1.00 91.31 98 GLY A C 1
ATOM 726 O O . GLY A 1 98 ? 6.288 -3.146 1.036 1.00 91.31 98 GLY A O 1
ATOM 727 N N . HIS A 1 99 ? 6.943 -5.216 1.575 1.00 84.00 99 HIS A N 1
ATOM 728 C CA . HIS A 1 99 ? 7.363 -4.893 2.943 1.00 84.00 99 HIS A CA 1
ATOM 729 C C . HIS A 1 99 ? 8.540 -5.770 3.374 1.00 84.00 99 HIS A C 1
ATOM 731 O O . HIS A 1 99 ? 8.697 -6.884 2.886 1.00 84.00 99 HIS A O 1
ATOM 737 N N . SER A 1 100 ? 9.393 -5.267 4.272 1.00 80.12 100 SER A N 1
ATOM 738 C CA . SER A 1 100 ? 10.545 -6.021 4.791 1.00 80.12 100 SER A CA 1
ATOM 739 C C . SER A 1 100 ? 10.172 -6.918 5.971 1.00 80.12 100 SER A C 1
ATOM 741 O O . SER A 1 100 ? 10.535 -8.084 6.017 1.00 80.12 100 SER A O 1
ATOM 743 N N . SER A 1 101 ? 9.441 -6.395 6.946 1.00 72.31 101 SER A N 1
ATOM 744 C CA . SER A 1 101 ? 8.735 -7.188 7.947 1.00 72.31 101 SER A CA 1
ATOM 745 C C . SER A 1 101 ? 7.711 -6.313 8.655 1.00 72.31 101 SER A C 1
ATOM 747 O O . SER A 1 101 ? 7.903 -5.115 8.857 1.00 72.31 101 SER A O 1
ATOM 749 N N . LEU A 1 102 ? 6.601 -6.927 9.032 1.00 69.81 102 LEU A N 1
ATOM 750 C CA . LEU A 1 102 ? 5.532 -6.335 9.821 1.00 69.81 102 LEU A CA 1
ATOM 751 C C . LEU A 1 102 ? 5.660 -6.902 11.227 1.00 69.81 102 LEU A C 1
ATOM 753 O O . LEU A 1 102 ? 5.172 -7.999 11.471 1.00 69.81 102 LEU A O 1
ATOM 757 N N . SER A 1 103 ? 6.345 -6.215 12.149 1.00 62.72 103 SER A N 1
ATOM 758 C CA . SER A 1 103 ? 6.673 -6.810 13.462 1.00 62.72 103 SER A CA 1
ATOM 759 C C . SER A 1 103 ? 5.457 -7.161 14.326 1.00 62.72 103 SER A C 1
ATOM 761 O O . SER A 1 103 ? 5.604 -7.870 15.318 1.00 62.72 103 SER A O 1
ATOM 763 N N . SER A 1 104 ? 4.281 -6.611 14.014 1.00 62.97 104 SER A N 1
ATOM 764 C CA . SER A 1 104 ? 3.037 -6.975 14.710 1.00 62.97 104 SER A CA 1
ATOM 765 C C . SER A 1 104 ? 2.386 -8.228 14.111 1.00 62.97 104 SER A C 1
ATOM 767 O O . SER A 1 104 ? 1.390 -8.711 14.642 1.00 62.97 104 SER A O 1
ATOM 769 N N . LEU A 1 105 ? 2.954 -8.760 13.023 1.00 63.59 105 LEU A N 1
ATOM 770 C CA . LEU A 1 105 ? 2.542 -9.968 12.314 1.00 63.59 105 LEU A CA 1
ATOM 771 C C . LEU A 1 105 ? 3.693 -10.986 12.291 1.00 63.59 105 LEU A C 1
ATOM 773 O O . LEU A 1 105 ? 4.866 -10.640 12.414 1.00 63.59 105 LEU A O 1
ATOM 777 N N . SER A 1 106 ? 3.374 -12.257 12.053 1.00 67.69 106 SER A N 1
ATOM 778 C CA . SER A 1 106 ? 4.377 -13.293 11.763 1.00 67.69 106 SER A CA 1
ATOM 779 C C . SER A 1 106 ? 4.771 -13.274 10.278 1.00 67.69 106 SER A C 1
ATOM 781 O O . SER A 1 106 ? 4.687 -14.293 9.595 1.00 67.69 106 SER A O 1
ATOM 783 N N . SER A 1 107 ? 5.167 -12.106 9.775 1.00 72.25 107 SER A N 1
ATOM 784 C CA . SER A 1 107 ? 5.437 -11.888 8.350 1.00 72.25 107 SER A CA 1
ATOM 785 C C . SER A 1 107 ? 6.916 -12.072 7.990 1.00 72.25 107 SER A C 1
ATOM 787 O O . SER A 1 107 ? 7.811 -11.878 8.816 1.00 72.25 107 SER A O 1
ATOM 789 N N . THR A 1 108 ? 7.173 -12.435 6.736 1.00 76.44 108 THR A N 1
ATOM 790 C CA . THR A 1 108 ? 8.509 -12.438 6.121 1.00 76.44 108 THR A CA 1
ATOM 791 C C . THR A 1 108 ? 8.631 -11.284 5.125 1.00 76.44 108 THR A C 1
ATOM 793 O O . THR A 1 108 ? 7.593 -10.857 4.618 1.00 76.44 108 THR A O 1
ATOM 796 N N . PRO A 1 109 ? 9.854 -10.830 4.780 1.00 86.00 109 PRO A N 1
ATOM 797 C CA . PRO A 1 109 ? 10.041 -9.900 3.672 1.00 86.00 109 PRO A CA 1
ATOM 798 C C . PRO A 1 109 ? 9.323 -10.389 2.421 1.00 86.00 109 PRO A C 1
ATOM 800 O O . PRO A 1 109 ? 9.410 -11.572 2.070 1.00 86.00 109 PRO A O 1
ATOM 803 N N . GLN A 1 110 ? 8.590 -9.485 1.785 1.00 88.00 110 GLN A N 1
ATOM 804 C CA . GLN A 1 110 ? 7.695 -9.818 0.696 1.00 88.00 110 GLN A CA 1
ATOM 805 C C . GLN A 1 110 ? 7.692 -8.724 -0.366 1.00 88.00 110 GLN A C 1
ATOM 807 O O . GLN A 1 110 ? 7.346 -7.575 -0.093 1.00 88.00 110 GLN A O 1
ATOM 812 N N . GLN A 1 111 ? 8.038 -9.105 -1.593 1.00 93.75 111 GLN A N 1
ATOM 813 C CA . GLN A 1 111 ? 7.896 -8.261 -2.780 1.00 93.75 111 GLN A CA 1
ATOM 814 C C . GLN A 1 111 ? 6.520 -8.481 -3.413 1.00 93.75 111 GLN A C 1
ATOM 816 O O . GLN A 1 111 ? 6.036 -9.617 -3.428 1.00 93.75 111 GLN A O 1
ATOM 821 N N . PHE A 1 112 ? 5.878 -7.439 -3.945 1.00 95.25 112 PHE A N 1
ATOM 822 C CA . PHE A 1 112 ? 4.615 -7.592 -4.675 1.00 95.25 112 PHE A CA 1
ATOM 823 C C . PHE A 1 112 ? 4.822 -7.396 -6.174 1.00 95.25 112 PHE A C 1
ATOM 825 O O . PHE A 1 112 ? 5.681 -6.616 -6.582 1.00 95.25 112 PHE A O 1
ATOM 832 N N . TYR A 1 113 ? 4.019 -8.101 -6.975 1.00 97.44 113 TYR A N 1
ATOM 833 C CA . TYR A 1 113 ? 4.024 -8.047 -8.442 1.00 97.44 113 TYR A CA 1
ATOM 834 C C . TYR A 1 113 ? 5.388 -8.384 -9.067 1.00 97.44 113 TYR A C 1
ATOM 836 O O . TYR A 1 113 ? 5.709 -7.911 -10.147 1.00 97.44 113 TYR A O 1
ATOM 844 N N . VAL A 1 114 ? 6.225 -9.158 -8.363 1.00 96.56 114 VAL A N 1
ATOM 845 C CA . VAL A 1 114 ? 7.494 -9.662 -8.905 1.00 96.56 114 VAL A CA 1
ATOM 846 C C . VAL A 1 114 ? 7.260 -11.047 -9.516 1.00 96.56 114 VAL A C 1
ATOM 848 O O . VAL A 1 114 ? 6.738 -11.956 -8.881 1.00 96.56 114 VAL A O 1
ATOM 851 N N . GLY A 1 115 ? 7.682 -11.246 -10.751 1.00 93.75 115 GLY A N 1
ATOM 852 C CA . GLY A 1 115 ? 7.240 -12.296 -11.653 1.00 93.75 115 GLY A CA 1
ATOM 853 C C . GLY A 1 115 ? 6.354 -11.697 -12.743 1.00 93.75 115 GLY A C 1
ATOM 854 O O . GLY A 1 115 ? 6.007 -10.537 -12.690 1.00 93.75 115 GLY A O 1
ATOM 855 N N . GLY A 1 116 ? 6.024 -12.481 -13.772 1.00 93.75 116 GLY A N 1
ATOM 856 C CA . GLY A 1 116 ? 5.051 -12.059 -14.792 1.00 93.75 116 GLY A CA 1
ATOM 857 C C . GLY A 1 116 ? 5.492 -10.938 -15.759 1.00 93.75 116 GLY A C 1
ATOM 858 O O . GLY A 1 116 ? 4.854 -10.752 -16.804 1.00 93.75 116 GLY A O 1
ATOM 859 N N . GLY A 1 117 ? 6.644 -10.296 -15.555 1.00 96.31 117 GLY A N 1
ATOM 860 C CA . GLY A 1 117 ? 7.243 -9.373 -16.516 1.00 96.31 117 GLY A CA 1
ATOM 861 C C . GLY A 1 117 ? 6.538 -8.019 -16.523 1.00 96.31 117 GLY A C 1
ATOM 862 O O . GLY A 1 117 ? 6.652 -7.227 -15.604 1.00 96.31 117 GLY A O 1
ATOM 863 N N . ASN A 1 118 ? 5.843 -7.721 -17.621 1.00 96.88 118 ASN A N 1
ATOM 864 C CA . ASN A 1 118 ? 5.050 -6.492 -17.760 1.00 96.88 118 ASN A CA 1
ATOM 865 C C . ASN A 1 118 ? 3.543 -6.796 -17.787 1.00 96.88 118 ASN A C 1
ATOM 867 O O . ASN A 1 118 ? 2.768 -6.003 -18.325 1.00 96.88 118 ASN A O 1
ATOM 871 N N . THR A 1 119 ? 3.139 -7.988 -17.334 1.00 97.06 119 THR A N 1
ATOM 872 C CA . THR A 1 119 ? 1.739 -8.451 -17.403 1.00 97.06 119 THR A CA 1
ATOM 873 C C . THR A 1 119 ? 0.989 -8.324 -16.079 1.00 97.06 119 THR A C 1
ATOM 875 O O . THR A 1 119 ? -0.213 -8.571 -16.040 1.00 97.06 119 THR A O 1
ATOM 878 N N . ASP A 1 120 ? 1.687 -7.882 -15.042 1.00 97.69 120 ASP A N 1
ATOM 879 C CA . ASP A 1 120 ? 1.248 -7.649 -13.676 1.00 97.69 120 ASP A CA 1
ATOM 880 C C . ASP A 1 120 ? 1.964 -6.423 -13.111 1.00 97.69 120 ASP A C 1
ATOM 882 O O . ASP A 1 120 ? 3.091 -6.137 -13.503 1.00 97.69 120 ASP A O 1
ATOM 886 N N . TYR A 1 121 ? 1.257 -5.639 -12.295 1.00 98.62 121 TYR A N 1
ATOM 887 C CA . TYR A 1 121 ? 1.748 -4.416 -11.649 1.00 98.62 121 TYR A CA 1
ATOM 888 C C . TYR A 1 121 ? 0.637 -3.761 -10.815 1.00 98.62 121 TYR A C 1
ATOM 890 O O . TYR A 1 121 ? -0.551 -3.903 -11.112 1.00 98.62 121 TYR A O 1
ATOM 898 N N . ALA A 1 122 ? 1.014 -2.922 -9.847 1.00 98.69 122 ALA A N 1
ATOM 899 C CA . ALA A 1 122 ? 0.092 -1.942 -9.270 1.00 98.69 122 ALA A CA 1
ATOM 900 C C . ALA A 1 122 ? 0.006 -0.677 -10.143 1.00 98.69 122 ALA A C 1
ATOM 902 O O . ALA A 1 122 ? 0.995 0.035 -10.324 1.00 98.69 122 ALA A O 1
ATOM 903 N N . LEU A 1 123 ? -1.176 -0.348 -10.658 1.00 98.75 123 LEU A N 1
ATOM 904 C CA . LEU A 1 123 ? -1.479 0.969 -11.217 1.00 98.75 123 LEU A CA 1
ATOM 905 C C . LEU A 1 123 ? -1.871 1.916 -10.083 1.00 98.75 123 LEU A C 1
ATOM 907 O O . LEU A 1 123 ? -2.923 1.755 -9.476 1.00 98.75 123 LEU A O 1
ATOM 911 N N . ILE A 1 124 ? -1.049 2.922 -9.817 1.00 98.81 124 ILE A N 1
ATOM 912 C CA . ILE A 1 124 ? -1.293 3.934 -8.793 1.00 98.81 124 ILE A CA 1
ATOM 913 C C . ILE A 1 124 ? -1.875 5.182 -9.455 1.00 98.81 124 ILE A C 1
ATOM 915 O O . ILE A 1 124 ? -1.238 5.782 -10.324 1.00 98.81 124 ILE A O 1
ATOM 919 N N . GLN A 1 125 ? -3.064 5.584 -9.014 1.00 98.50 125 GLN A N 1
ATOM 920 C CA . GLN A 1 125 ? -3.756 6.794 -9.458 1.00 98.50 125 GLN A CA 1
ATOM 921 C C . GLN A 1 125 ? -3.876 7.803 -8.316 1.00 98.50 125 GLN A C 1
ATOM 923 O O . GLN A 1 125 ? -3.837 7.438 -7.141 1.00 98.50 125 GLN A O 1
ATOM 928 N N . ASP A 1 126 ? -4.030 9.079 -8.672 1.00 97.31 126 ASP A N 1
ATOM 929 C CA . ASP A 1 126 ? -4.179 10.196 -7.729 1.00 97.31 126 ASP A CA 1
ATOM 930 C C . ASP A 1 126 ? -3.043 10.322 -6.694 1.00 97.31 126 ASP A C 1
ATOM 932 O O . ASP A 1 126 ? -3.243 10.848 -5.601 1.00 97.31 126 ASP A O 1
ATOM 936 N N . PHE A 1 127 ? -1.825 9.905 -7.062 1.00 97.38 127 PHE A N 1
ATOM 937 C CA . PHE A 1 127 ? -0.638 10.060 -6.220 1.00 97.38 127 PHE A CA 1
ATOM 938 C C . PHE A 1 127 ? -0.271 11.536 -6.015 1.00 97.38 127 PHE A C 1
ATOM 940 O O . PHE A 1 127 ? 0.011 12.279 -6.965 1.00 97.38 127 PHE A O 1
ATOM 947 N N . LYS A 1 128 ? -0.180 11.957 -4.757 1.00 94.75 128 LYS A N 1
ATOM 948 C CA . LYS A 1 128 ? 0.204 13.310 -4.351 1.00 94.75 128 LYS A CA 1
ATOM 949 C C . LYS A 1 128 ? 1.636 13.332 -3.845 1.00 94.75 128 LYS A C 1
ATOM 951 O O . LYS A 1 128 ? 1.951 12.920 -2.733 1.00 94.75 128 LYS A O 1
ATOM 956 N N . ARG A 1 129 ? 2.518 13.916 -4.657 1.00 89.19 129 ARG A N 1
ATOM 957 C CA . ARG A 1 129 ? 3.909 14.179 -4.255 1.00 89.19 129 ARG A CA 1
ATOM 958 C C . ARG A 1 129 ? 3.958 14.944 -2.931 1.00 89.19 129 ARG A C 1
ATOM 960 O O . ARG A 1 129 ? 3.170 15.866 -2.725 1.00 89.19 129 ARG A O 1
ATOM 967 N N . ALA A 1 130 ? 4.939 14.607 -2.097 1.00 83.50 130 ALA A N 1
ATOM 968 C CA . ALA A 1 130 ? 5.170 15.148 -0.753 1.00 83.50 130 ALA A CA 1
ATOM 969 C C . ALA A 1 130 ? 4.176 14.741 0.354 1.00 83.50 130 ALA A C 1
ATOM 971 O O . ALA A 1 130 ? 4.515 14.956 1.519 1.00 83.50 130 ALA A O 1
ATOM 972 N N . SER A 1 131 ? 3.012 14.156 0.041 1.00 87.69 131 SER A N 1
ATOM 973 C CA . SER A 1 131 ? 2.136 13.537 1.053 1.00 87.69 131 SER A CA 1
ATOM 974 C C . SER A 1 131 ? 2.136 12.021 0.967 1.00 87.69 131 SER A C 1
ATOM 976 O O . SER A 1 131 ? 2.220 11.365 1.999 1.00 87.69 131 SER A O 1
ATOM 978 N N . ASP A 1 132 ? 2.085 11.474 -0.242 1.00 93.19 132 ASP A N 1
ATOM 979 C CA . ASP A 1 132 ? 1.890 10.047 -0.450 1.00 93.19 132 ASP A CA 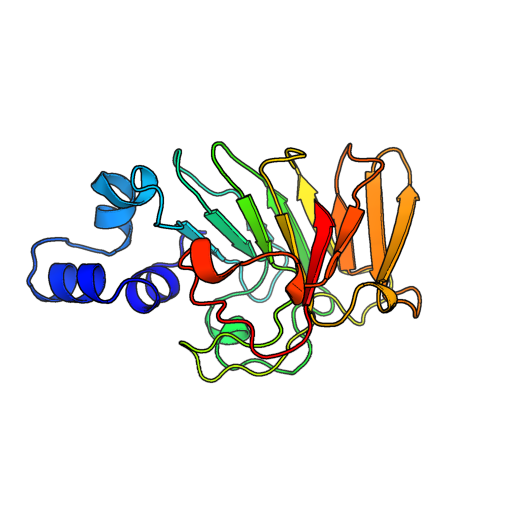1
ATOM 980 C C . ASP A 1 132 ? 3.224 9.319 -0.553 1.00 93.19 132 ASP A C 1
ATOM 982 O O . ASP A 1 132 ? 4.278 9.903 -0.826 1.00 93.19 132 ASP A O 1
ATOM 986 N N . MET A 1 133 ? 3.177 8.014 -0.318 1.00 91.69 133 MET A N 1
ATOM 987 C CA . MET A 1 133 ? 4.361 7.170 -0.257 1.00 91.69 133 MET A CA 1
ATOM 988 C C . MET A 1 133 ? 4.111 5.873 -1.007 1.00 91.69 133 MET A C 1
ATOM 990 O O . MET A 1 133 ? 3.048 5.271 -0.884 1.00 91.69 133 MET A O 1
ATOM 994 N N . ILE A 1 134 ? 5.123 5.400 -1.726 1.00 94.38 134 ILE A N 1
ATOM 995 C CA . ILE A 1 134 ? 5.142 4.037 -2.266 1.00 94.38 134 ILE A CA 1
ATOM 996 C C . ILE A 1 134 ? 6.203 3.265 -1.507 1.00 94.38 134 ILE A C 1
ATOM 998 O O . ILE A 1 134 ? 7.352 3.702 -1.451 1.00 94.38 134 ILE A O 1
ATOM 1002 N N . VAL A 1 135 ? 5.827 2.128 -0.935 1.00 91.88 135 VAL A N 1
ATOM 1003 C CA . VAL A 1 135 ? 6.725 1.274 -0.155 1.00 91.88 135 VAL A CA 1
ATOM 1004 C C . VAL A 1 135 ? 7.005 -0.006 -0.930 1.00 91.88 135 VAL A C 1
ATOM 1006 O O . VAL A 1 135 ? 6.083 -0.677 -1.390 1.00 91.88 135 VAL A O 1
ATOM 1009 N N . LEU A 1 136 ? 8.286 -0.334 -1.065 1.00 93.00 136 LEU A N 1
ATOM 1010 C CA . LEU A 1 136 ? 8.801 -1.531 -1.726 1.00 93.00 136 LEU A CA 1
ATOM 1011 C C . LEU A 1 136 ? 9.759 -2.265 -0.781 1.00 93.00 136 LEU A C 1
ATOM 1013 O O . LEU A 1 136 ? 10.468 -1.644 0.015 1.00 93.00 136 LEU A O 1
ATOM 1017 N N . GLU A 1 137 ? 9.819 -3.588 -0.894 1.00 91.31 137 GLU A N 1
ATOM 1018 C CA . GLU A 1 137 ? 10.776 -4.407 -0.141 1.00 91.31 137 GLU A CA 1
ATOM 1019 C C . GLU A 1 137 ? 12.200 -4.247 -0.701 1.00 91.31 137 GLU A C 1
ATOM 1021 O O . GLU A 1 137 ? 12.393 -4.075 -1.902 1.00 91.31 137 GLU A O 1
ATOM 1026 N N . GLY A 1 138 ? 13.221 -4.281 0.155 1.00 89.56 138 GLY A N 1
ATOM 1027 C CA . GLY A 1 138 ? 14.614 -4.212 -0.278 1.00 89.56 138 GLY A CA 1
ATOM 1028 C C . GLY A 1 138 ? 15.120 -2.790 -0.531 1.00 89.56 138 GLY A C 1
ATOM 1029 O O . GLY A 1 138 ? 14.452 -1.792 -0.267 1.00 89.56 138 GLY A O 1
ATOM 1030 N N . ALA A 1 139 ? 16.363 -2.682 -0.997 1.00 89.56 139 ALA A N 1
ATOM 1031 C CA . ALA A 1 139 ? 17.083 -1.412 -1.067 1.00 89.56 139 ALA A CA 1
ATOM 1032 C C . ALA A 1 139 ? 16.856 -0.660 -2.398 1.00 89.56 139 ALA A C 1
ATOM 1034 O O . ALA A 1 139 ? 16.590 -1.309 -3.411 1.00 89.56 139 ALA A O 1
ATOM 1035 N N . PRO A 1 140 ? 17.039 0.678 -2.444 1.00 90.50 140 PRO A N 1
ATOM 1036 C CA . PRO A 1 140 ? 16.757 1.489 -3.633 1.00 90.50 140 PRO A CA 1
ATOM 1037 C C . PRO A 1 140 ? 17.399 0.991 -4.932 1.00 90.50 140 PRO A C 1
ATOM 1039 O O . PRO A 1 140 ? 16.786 1.065 -5.993 1.00 90.50 140 PRO A O 1
ATOM 1042 N N . GLN A 1 141 ? 18.614 0.438 -4.861 1.00 92.50 141 GLN A N 1
ATOM 1043 C CA . GLN A 1 141 ? 19.332 -0.106 -6.019 1.00 92.50 141 GLN A CA 1
ATOM 1044 C C . GLN A 1 141 ? 18.687 -1.357 -6.638 1.00 92.50 141 GLN A C 1
ATOM 1046 O O . GLN A 1 141 ? 19.072 -1.763 -7.734 1.00 92.50 141 GLN A O 1
ATOM 1051 N N . ASN A 1 142 ? 17.732 -1.983 -5.947 1.00 94.06 142 ASN A N 1
ATOM 1052 C CA . ASN A 1 142 ? 16.975 -3.117 -6.468 1.00 94.06 142 ASN A CA 1
ATOM 1053 C C . ASN A 1 142 ? 15.900 -2.678 -7.467 1.00 94.06 142 ASN A C 1
ATOM 1055 O O . ASN A 1 142 ? 15.290 -3.539 -8.096 1.00 94.06 142 ASN A O 1
ATOM 1059 N N . TYR A 1 143 ? 15.686 -1.369 -7.628 1.00 95.88 143 TYR A N 1
ATOM 1060 C CA . TYR A 1 143 ? 14.644 -0.805 -8.469 1.00 95.88 143 TYR A CA 1
ATOM 1061 C C . TYR A 1 143 ? 15.205 0.192 -9.479 1.00 95.88 143 TYR A C 1
ATOM 1063 O O . TYR A 1 143 ? 16.211 0.867 -9.261 1.00 95.88 143 TYR A O 1
ATOM 1071 N N . THR A 1 144 ? 14.515 0.290 -10.605 1.00 95.62 144 THR A N 1
ATOM 1072 C CA . THR A 1 144 ? 14.744 1.283 -11.650 1.00 95.62 144 THR A CA 1
ATOM 1073 C C . THR A 1 144 ? 13.435 1.998 -11.945 1.00 95.62 144 THR A C 1
ATOM 1075 O O . THR A 1 144 ? 12.356 1.450 -11.716 1.00 95.62 144 THR A O 1
ATOM 1078 N N . SER A 1 145 ? 13.520 3.232 -12.439 1.00 95.69 145 SER A N 1
ATOM 1079 C CA . SER A 1 145 ? 12.343 3.993 -12.837 1.00 95.69 145 SER A CA 1
ATOM 1080 C C . SER A 1 145 ? 12.507 4.589 -14.231 1.00 95.69 145 SER A C 1
ATOM 1082 O O . SER A 1 145 ? 13.588 5.045 -14.614 1.00 95.69 145 SER A O 1
ATOM 1084 N N . GLN A 1 146 ? 11.435 4.543 -15.020 1.00 96.56 146 GLN A N 1
ATOM 1085 C CA . GLN A 1 146 ? 11.400 5.058 -16.388 1.00 96.56 146 GLN A CA 1
ATOM 1086 C C . GLN A 1 146 ? 10.070 5.750 -16.660 1.00 96.56 146 GLN A C 1
ATOM 1088 O O . GLN A 1 146 ? 9.021 5.286 -16.227 1.00 96.56 146 GLN A O 1
ATOM 1093 N N . VAL A 1 147 ? 10.101 6.855 -17.403 1.00 98.00 147 VAL A N 1
ATOM 1094 C CA . VAL A 1 147 ? 8.874 7.555 -17.796 1.00 98.00 147 VAL A CA 1
ATOM 1095 C C . VAL A 1 147 ? 8.346 6.960 -19.094 1.00 98.00 147 VAL A C 1
ATOM 1097 O O . VAL A 1 147 ? 9.021 7.011 -20.123 1.00 98.00 147 VAL A O 1
ATOM 1100 N N . VAL A 1 148 ? 7.121 6.445 -19.055 1.00 97.88 148 VAL A N 1
ATOM 1101 C CA . VAL A 1 148 ? 6.415 5.879 -20.206 1.00 97.88 148 VAL A CA 1
ATOM 1102 C C . VAL A 1 148 ? 5.056 6.562 -20.309 1.00 97.88 148 VAL A C 1
ATOM 1104 O O . VAL A 1 148 ? 4.271 6.547 -19.368 1.00 97.88 148 VAL A O 1
ATOM 1107 N N . ASN A 1 149 ? 4.776 7.204 -21.447 1.00 96.06 149 ASN A N 1
ATOM 1108 C CA . ASN A 1 149 ? 3.501 7.891 -21.709 1.00 96.06 149 ASN A CA 1
ATOM 1109 C C . ASN A 1 149 ? 3.062 8.874 -20.599 1.00 96.06 149 ASN A C 1
ATOM 1111 O O . ASN A 1 149 ? 1.879 8.994 -20.302 1.00 96.06 149 ASN A O 1
ATOM 1115 N N . GLY A 1 150 ? 4.016 9.580 -19.983 1.00 96.56 150 GLY A N 1
ATOM 1116 C CA . GLY A 1 150 ? 3.738 10.559 -18.923 1.00 96.56 150 GLY A CA 1
ATOM 1117 C C . GLY A 1 150 ? 3.525 9.968 -17.525 1.00 96.56 150 GLY A C 1
ATOM 1118 O O . GLY A 1 150 ? 3.238 10.732 -16.608 1.00 96.56 150 GLY A O 1
ATOM 1119 N N . SER A 1 151 ? 3.696 8.655 -17.357 1.00 98.19 151 SER A N 1
ATOM 1120 C CA . SER A 1 151 ? 3.633 7.955 -16.068 1.00 98.19 151 SER A CA 1
ATOM 1121 C C . SER A 1 151 ? 4.994 7.371 -15.697 1.00 98.19 151 SER A C 1
ATOM 1123 O O . SER A 1 151 ? 5.816 7.092 -16.576 1.00 98.19 151 SER A O 1
ATOM 1125 N N . LEU A 1 152 ? 5.245 7.197 -14.401 1.00 98.25 152 LEU A N 1
ATOM 1126 C CA . LEU A 1 152 ? 6.497 6.658 -13.883 1.00 98.25 152 LEU A CA 1
ATOM 1127 C C . LEU A 1 152 ? 6.327 5.159 -13.684 1.00 98.25 152 LEU A C 1
ATOM 1129 O O . LEU A 1 152 ? 5.636 4.724 -12.767 1.00 98.25 152 LEU A O 1
ATOM 1133 N N . ASN A 1 153 ? 6.989 4.376 -14.520 1.00 98.31 153 ASN A N 1
ATOM 1134 C CA . ASN A 1 153 ? 7.084 2.939 -14.343 1.00 98.31 153 ASN A CA 1
ATOM 1135 C C . ASN A 1 153 ? 8.205 2.643 -13.350 1.00 98.31 153 ASN A C 1
ATOM 1137 O O . ASN A 1 153 ? 9.316 3.156 -13.503 1.00 98.31 153 ASN A O 1
ATOM 1141 N N . ILE A 1 154 ? 7.911 1.813 -12.355 1.00 98.19 154 ILE A N 1
ATOM 1142 C CA . ILE A 1 154 ? 8.858 1.294 -11.375 1.00 98.19 154 ILE A CA 1
ATOM 1143 C C . ILE A 1 154 ? 9.034 -0.192 -11.666 1.00 98.19 154 ILE A C 1
ATOM 1145 O O . ILE A 1 154 ? 8.070 -0.959 -11.644 1.00 98.19 154 ILE A O 1
ATOM 1149 N N . SER A 1 155 ? 10.273 -0.592 -11.921 1.00 98.00 155 SER A N 1
ATOM 1150 C CA . SER A 1 155 ? 10.631 -1.976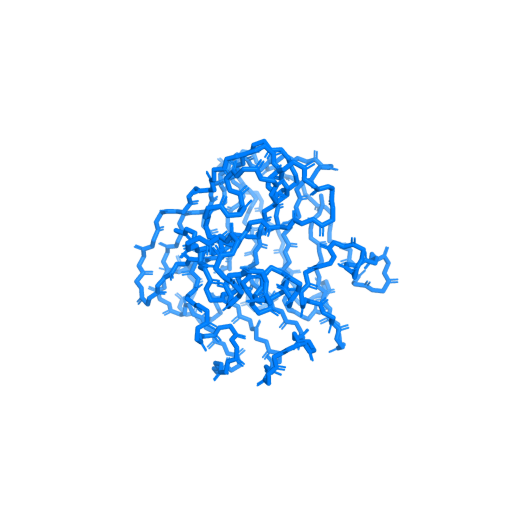 -12.217 1.00 98.00 155 SER A CA 1
ATOM 1151 C C . SER A 1 155 ? 11.732 -2.461 -11.286 1.00 98.00 155 SER A C 1
ATOM 1153 O O . SER A 1 155 ? 12.541 -1.668 -10.805 1.00 98.00 155 SER A O 1
ATOM 1155 N N . THR A 1 156 ? 11.823 -3.769 -11.070 1.00 97.25 156 THR A N 1
ATOM 1156 C CA . THR A 1 156 ? 13.006 -4.383 -10.456 1.00 97.25 156 THR A CA 1
ATOM 1157 C C . THR A 1 156 ? 14.252 -4.138 -11.315 1.00 97.25 156 THR A C 1
ATOM 1159 O O . THR A 1 156 ? 14.168 -3.828 -12.507 1.00 97.25 156 THR A O 1
ATOM 1162 N N . SER A 1 157 ? 15.441 -4.316 -10.742 1.00 95.75 157 SER A N 1
ATOM 1163 C CA . SER A 1 157 ? 16.716 -4.204 -11.462 1.00 95.75 157 SER A CA 1
ATOM 1164 C C . SER A 1 157 ? 16.881 -5.254 -12.569 1.00 95.75 157 SER A C 1
ATOM 1166 O O . SER A 1 157 ? 17.661 -5.042 -13.497 1.00 95.75 157 SER A O 1
ATOM 1168 N N . SER A 1 158 ? 16.117 -6.352 -12.516 1.00 95.44 158 SER A N 1
ATOM 1169 C CA . SER A 1 158 ? 16.005 -7.340 -13.596 1.00 95.44 158 SER A CA 1
ATOM 1170 C C . SER A 1 158 ? 15.038 -6.944 -14.720 1.00 95.44 158 SER A C 1
ATOM 1172 O O . SER A 1 158 ? 14.991 -7.641 -15.731 1.00 95.44 158 SER A O 1
ATOM 1174 N N . GLY A 1 159 ? 14.309 -5.830 -14.585 1.00 96.75 159 GLY A N 1
ATOM 1175 C CA . GLY A 1 159 ? 13.416 -5.283 -15.615 1.00 96.75 159 GLY A CA 1
ATOM 1176 C C . GLY A 1 159 ? 11.945 -5.688 -15.493 1.00 96.75 159 GLY A C 1
ATOM 1177 O O . GLY A 1 159 ? 11.188 -5.476 -16.432 1.00 96.75 159 GLY A O 1
ATOM 1178 N N . ASP A 1 160 ? 11.553 -6.261 -14.362 1.00 98.06 160 ASP A N 1
ATOM 1179 C CA . ASP A 1 160 ? 10.189 -6.711 -14.069 1.00 98.06 160 ASP A CA 1
ATOM 1180 C C . ASP A 1 160 ? 9.341 -5.546 -13.549 1.00 98.06 160 ASP A C 1
ATOM 1182 O O . ASP A 1 160 ? 9.796 -4.845 -12.643 1.00 98.06 160 ASP A O 1
ATOM 1186 N N . LEU A 1 161 ? 8.173 -5.274 -14.125 1.00 98.50 161 LEU A N 1
ATOM 1187 C CA . LEU A 1 161 ? 7.352 -4.112 -13.781 1.00 98.50 161 LEU A CA 1
ATOM 1188 C C . LEU A 1 161 ? 6.537 -4.388 -12.517 1.00 98.50 161 LEU A C 1
ATOM 1190 O O . LEU A 1 161 ? 5.729 -5.295 -12.497 1.00 98.50 161 LEU A O 1
ATOM 1194 N N . VAL A 1 162 ? 6.706 -3.565 -11.480 1.00 98.38 162 VAL A N 1
ATOM 1195 C CA . VAL A 1 162 ? 5.994 -3.752 -10.199 1.00 98.38 162 VAL A CA 1
ATOM 1196 C C . VAL A 1 162 ? 4.966 -2.657 -9.925 1.00 98.38 162 VAL A C 1
ATOM 1198 O O . VAL A 1 162 ? 4.016 -2.860 -9.171 1.00 98.38 162 VAL A O 1
ATOM 1201 N N . GLY A 1 163 ? 5.124 -1.486 -10.548 1.00 98.44 163 GLY A N 1
ATOM 1202 C CA . GLY A 1 163 ? 4.182 -0.388 -10.386 1.00 98.44 163 GLY A CA 1
ATOM 1203 C C . GLY A 1 163 ? 4.236 0.644 -11.505 1.00 98.44 163 GLY A C 1
ATOM 1204 O O . GLY A 1 163 ? 5.278 0.874 -12.118 1.00 98.44 163 GLY A O 1
ATOM 1205 N N . ILE A 1 164 ? 3.104 1.298 -11.746 1.00 98.75 164 ILE A N 1
ATOM 1206 C CA . ILE A 1 164 ? 2.965 2.454 -12.634 1.00 98.75 164 ILE A CA 1
ATOM 1207 C C . ILE A 1 164 ? 2.327 3.579 -11.828 1.00 98.75 164 ILE A C 1
ATOM 1209 O O . ILE A 1 164 ? 1.226 3.411 -11.320 1.00 98.75 164 ILE A O 1
ATOM 1213 N N . VAL A 1 165 ? 2.986 4.732 -11.738 1.00 98.62 165 VAL A N 1
ATOM 1214 C CA . VAL A 1 165 ? 2.442 5.920 -11.066 1.00 98.62 165 VAL A CA 1
ATOM 1215 C C . VAL A 1 165 ? 1.913 6.888 -12.116 1.00 98.62 165 VAL A C 1
ATOM 1217 O O . VAL A 1 165 ? 2.689 7.537 -12.828 1.00 98.62 165 VAL A O 1
ATOM 1220 N N . GLU A 1 166 ? 0.590 6.956 -12.241 1.00 98.50 166 GLU A N 1
ATOM 1221 C CA . GLU A 1 166 ? -0.087 7.724 -13.282 1.00 98.50 166 GLU A CA 1
ATOM 1222 C C . GLU A 1 166 ? 0.177 9.229 -13.135 1.00 98.50 166 GLU A C 1
ATOM 1224 O O . GLU A 1 166 ? 0.056 9.806 -12.056 1.00 98.50 166 GLU A O 1
ATOM 1229 N N . GLY A 1 167 ? 0.568 9.879 -14.235 1.00 97.25 167 GLY A N 1
ATOM 1230 C CA . GLY A 1 167 ? 0.766 11.335 -14.286 1.00 97.25 167 GLY A CA 1
ATOM 1231 C C . GLY A 1 167 ? 1.973 11.864 -13.500 1.00 97.25 167 GLY A C 1
ATOM 1232 O O . GLY A 1 167 ? 2.227 13.072 -13.492 1.00 97.25 167 GLY A O 1
ATOM 1233 N N . ILE A 1 168 ? 2.744 10.983 -12.864 1.00 97.00 168 ILE A N 1
ATOM 1234 C CA . ILE A 1 168 ? 3.999 11.313 -12.198 1.00 97.00 168 ILE A CA 1
ATOM 1235 C C . ILE A 1 168 ? 5.149 10.962 -13.131 1.00 97.00 168 ILE A C 1
ATOM 1237 O O . ILE A 1 168 ? 5.184 9.890 -13.711 1.00 97.00 168 ILE A O 1
ATOM 1241 N N . THR A 1 169 ? 6.126 11.854 -13.274 1.00 95.81 169 THR A N 1
ATOM 1242 C CA . THR A 1 169 ? 7.298 11.613 -14.137 1.00 95.81 169 THR A CA 1
ATOM 1243 C C . THR A 1 169 ? 8.602 11.504 -13.358 1.00 95.81 169 THR A C 1
ATOM 1245 O O . THR A 1 169 ? 9.659 11.300 -13.948 1.00 95.81 169 THR A O 1
ATOM 1248 N N . PHE A 1 170 ? 8.560 11.710 -12.042 1.00 92.31 170 PHE A N 1
ATOM 1249 C CA . PHE A 1 170 ? 9.740 11.676 -11.190 1.00 92.31 170 PHE A CA 1
ATOM 1250 C C . PHE A 1 170 ? 9.347 11.512 -9.721 1.00 92.31 170 PHE A C 1
ATOM 1252 O O . PHE A 1 170 ? 8.510 12.269 -9.230 1.00 92.31 170 PHE A O 1
ATOM 1259 N N . LEU A 1 171 ? 10.011 10.573 -9.048 1.00 90.88 171 LEU A N 1
ATOM 1260 C CA . LEU A 1 171 ? 9.998 10.355 -7.602 1.00 90.88 171 LEU A CA 1
ATOM 1261 C C . LEU A 1 171 ? 11.426 10.032 -7.158 1.00 90.88 171 LEU A C 1
ATOM 1263 O O . LEU A 1 171 ? 12.207 9.473 -7.938 1.00 90.88 171 LEU A O 1
ATOM 1267 N N . MET A 1 172 ? 11.771 10.373 -5.920 1.00 85.69 172 MET A N 1
ATOM 1268 C CA . MET A 1 172 ? 13.084 10.041 -5.360 1.00 85.69 172 MET A CA 1
ATOM 1269 C C . MET A 1 172 ? 12.985 8.770 -4.512 1.00 85.69 172 MET A C 1
ATOM 1271 O O . MET A 1 172 ? 12.220 8.768 -3.548 1.00 85.69 172 MET A O 1
ATOM 1275 N N . PRO A 1 173 ? 13.758 7.707 -4.812 1.00 85.88 173 PRO A N 1
ATOM 1276 C CA . PRO A 1 173 ? 13.850 6.575 -3.910 1.00 85.88 173 PRO A CA 1
ATOM 1277 C C . PRO A 1 173 ? 14.726 6.938 -2.709 1.00 85.88 173 PRO A C 1
ATOM 1279 O O . PRO A 1 173 ? 15.849 7.431 -2.853 1.00 85.88 173 PRO A O 1
ATOM 1282 N N . VAL A 1 174 ? 14.221 6.659 -1.517 1.00 81.75 174 VAL A N 1
ATOM 1283 C CA . VAL A 1 174 ? 14.886 6.895 -0.239 1.00 81.75 174 VAL A CA 1
ATOM 1284 C C . VAL A 1 174 ? 14.958 5.574 0.522 1.00 81.75 174 VAL A C 1
ATOM 1286 O O . VAL A 1 174 ? 14.004 4.795 0.534 1.00 81.75 174 VAL A O 1
ATOM 1289 N N . SER A 1 175 ? 16.112 5.304 1.137 1.00 74.81 175 SER A N 1
ATOM 1290 C CA . SER A 1 175 ? 16.292 4.123 1.989 1.00 74.81 175 SER A CA 1
ATOM 1291 C C . SER A 1 175 ? 15.519 4.275 3.297 1.00 74.81 175 SER A C 1
ATOM 1293 O O . SER A 1 175 ? 15.490 5.366 3.871 1.00 74.81 175 SER A O 1
ATOM 1295 N N . GLY A 1 176 ? 14.967 3.172 3.797 1.00 63.16 176 GLY A N 1
ATOM 1296 C CA . GLY A 1 176 ? 14.202 3.123 5.039 1.00 63.16 176 GLY A CA 1
ATOM 1297 C C . GLY A 1 176 ? 14.907 3.678 6.279 1.00 63.16 176 GLY A C 1
ATOM 1298 O O . GLY A 1 176 ? 14.260 4.278 7.126 1.00 63.16 176 GLY A O 1
ATOM 1299 N N . ASP A 1 177 ? 16.238 3.610 6.352 1.00 62.09 177 ASP A N 1
ATOM 1300 C CA . ASP A 1 177 ? 17.005 4.192 7.471 1.00 62.09 177 ASP A CA 1
ATOM 1301 C C . ASP A 1 177 ? 16.944 5.733 7.526 1.00 62.09 177 ASP A C 1
ATOM 1303 O O . ASP A 1 177 ? 17.351 6.348 8.512 1.00 62.09 177 ASP A O 1
ATOM 1307 N N . LEU A 1 178 ? 16.466 6.374 6.454 1.00 53.94 178 LEU A N 1
ATOM 1308 C CA . LEU A 1 178 ? 16.324 7.826 6.336 1.00 53.94 178 LEU A CA 1
ATOM 1309 C C . LEU A 1 178 ? 14.871 8.296 6.526 1.00 53.94 178 LEU A C 1
ATOM 1311 O O . LEU A 1 178 ? 14.619 9.502 6.483 1.00 53.94 178 LEU A O 1
ATOM 1315 N N . ILE A 1 179 ? 13.921 7.373 6.733 1.00 58.94 179 ILE A N 1
ATOM 1316 C CA . ILE A 1 179 ? 12.499 7.666 6.954 1.00 58.94 179 ILE A CA 1
ATOM 1317 C C . ILE A 1 179 ? 11.979 6.796 8.095 1.00 58.94 179 ILE A C 1
ATOM 1319 O O . ILE A 1 179 ? 11.848 5.583 7.967 1.00 58.94 179 ILE A O 1
ATOM 1323 N N . ASP A 1 180 ? 11.594 7.436 9.196 1.00 56.75 180 ASP A N 1
ATOM 1324 C CA . ASP A 1 180 ? 10.916 6.744 10.283 1.00 56.75 180 ASP A CA 1
ATOM 1325 C C . ASP A 1 180 ? 9.473 6.416 9.879 1.00 56.75 180 ASP A C 1
ATOM 1327 O O . ASP A 1 180 ? 8.563 7.224 10.064 1.00 56.75 180 ASP A O 1
ATOM 1331 N N . ILE A 1 181 ? 9.259 5.236 9.293 1.00 56.91 181 ILE A N 1
ATOM 1332 C CA . ILE A 1 181 ? 7.912 4.761 8.964 1.00 56.91 181 ILE A CA 1
ATOM 1333 C C . ILE A 1 181 ? 7.125 4.314 10.204 1.00 56.91 181 ILE A C 1
ATOM 1335 O O . ILE A 1 181 ? 5.905 4.172 10.134 1.00 56.91 181 ILE A O 1
ATOM 1339 N N . THR A 1 182 ? 7.789 4.149 11.355 1.00 56.47 182 THR A N 1
ATOM 1340 C CA . THR A 1 182 ? 7.123 3.773 12.610 1.00 56.47 182 THR A CA 1
ATOM 1341 C C . THR A 1 182 ? 6.250 4.910 13.143 1.00 56.47 182 THR A C 1
ATOM 1343 O O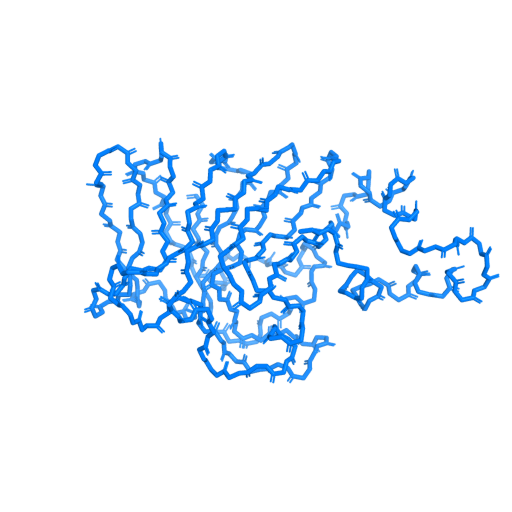 . THR A 1 182 ? 5.233 4.654 13.787 1.00 56.47 182 THR A O 1
ATOM 1346 N N . ARG A 1 183 ? 6.551 6.167 12.767 1.00 55.41 183 ARG A N 1
ATOM 1347 C CA . ARG A 1 183 ? 5.715 7.345 13.069 1.00 55.41 183 ARG A CA 1
ATOM 1348 C C . ARG A 1 183 ? 4.297 7.246 12.515 1.00 55.41 183 ARG A C 1
ATOM 1350 O O . ARG A 1 183 ? 3.399 7.908 13.014 1.00 55.41 183 ARG A O 1
ATOM 1357 N N . PHE A 1 184 ? 4.098 6.441 11.474 1.00 54.91 184 PHE A N 1
ATOM 1358 C CA . PHE A 1 184 ? 2.785 6.252 10.875 1.00 54.91 184 PHE A CA 1
ATOM 1359 C C . PHE A 1 184 ? 1.916 5.288 11.687 1.00 54.91 184 PHE A C 1
ATOM 1361 O O . PHE A 1 184 ? 0.750 5.106 11.358 1.00 54.91 184 PHE A O 1
ATOM 1368 N N . ASN A 1 185 ? 2.458 4.674 12.751 1.00 58.66 185 ASN A N 1
ATOM 1369 C CA . ASN A 1 185 ? 1.757 3.706 13.598 1.00 58.66 185 ASN A CA 1
ATOM 1370 C C . ASN A 1 185 ? 1.042 2.618 12.774 1.00 58.66 185 ASN A C 1
ATOM 1372 O O . ASN A 1 185 ? 0.002 2.074 13.150 1.00 58.66 185 ASN A O 1
ATOM 1376 N N . ILE A 1 186 ? 1.603 2.331 11.602 1.00 60.06 186 ILE A N 1
ATOM 1377 C CA . ILE A 1 186 ? 1.278 1.152 10.833 1.00 60.06 186 ILE A CA 1
ATOM 1378 C C . ILE A 1 186 ? 2.085 0.033 11.498 1.00 60.06 186 ILE A C 1
ATOM 1380 O O . ILE A 1 186 ? 3.255 0.253 11.819 1.00 60.06 186 ILE A O 1
ATOM 1384 N N . PRO A 1 187 ? 1.552 -1.190 11.647 1.00 54.41 187 PRO A N 1
ATOM 1385 C CA . PRO A 1 187 ? 2.330 -2.359 12.059 1.00 54.41 187 PRO A CA 1
ATOM 1386 C C . PRO A 1 187 ? 3.470 -2.750 11.083 1.00 54.41 187 PRO A C 1
ATOM 1388 O O . PRO A 1 187 ? 3.974 -3.868 11.150 1.00 54.41 187 PRO A O 1
ATOM 1391 N N . LEU A 1 188 ? 3.913 -1.833 10.214 1.00 55.38 188 LEU A N 1
ATOM 1392 C CA . LEU A 1 188 ? 5.158 -1.823 9.446 1.00 55.38 188 LEU A CA 1
ATOM 1393 C C . LEU A 1 188 ? 6.335 -1.404 10.343 1.00 55.38 188 LEU A C 1
ATOM 1395 O O . LEU A 1 188 ? 7.042 -0.437 10.069 1.00 55.38 188 LEU A O 1
ATOM 1399 N N . ASN A 1 189 ? 6.581 -2.121 11.434 1.00 52.78 189 ASN A N 1
ATOM 1400 C CA . ASN A 1 189 ? 7.893 -2.041 12.073 1.00 52.78 189 ASN A CA 1
ATOM 1401 C C . ASN A 1 189 ? 8.871 -2.803 11.177 1.00 52.78 189 ASN A C 1
ATOM 1403 O O . ASN A 1 189 ? 9.108 -3.993 11.380 1.00 52.78 189 ASN A O 1
ATOM 1407 N N . ALA A 1 190 ? 9.370 -2.117 10.151 1.00 52.03 190 ALA A N 1
ATOM 1408 C CA . ALA A 1 190 ? 10.302 -2.665 9.186 1.00 52.03 190 ALA A CA 1
ATOM 1409 C C . ALA A 1 190 ? 11.623 -3.010 9.873 1.00 52.03 190 ALA A C 1
ATOM 1411 O O . ALA A 1 190 ? 12.472 -2.154 10.118 1.00 52.03 190 ALA A O 1
ATOM 1412 N N . VAL A 1 191 ? 11.813 -4.288 10.173 1.00 55.69 191 VAL A N 1
ATOM 1413 C CA . VAL A 1 191 ? 13.132 -4.833 10.476 1.00 55.69 191 VAL A CA 1
ATOM 1414 C C . VAL A 1 191 ? 13.711 -5.319 9.149 1.00 55.69 191 VAL A C 1
ATOM 1416 O O . VAL A 1 191 ? 13.246 -6.312 8.593 1.00 55.69 191 VAL A O 1
ATOM 1419 N N . GLY A 1 192 ? 14.692 -4.589 8.615 1.00 62.53 192 GLY A N 1
ATOM 1420 C CA . GLY A 1 192 ? 15.338 -4.881 7.328 1.00 62.53 192 GLY A CA 1
ATOM 1421 C C . GLY A 1 192 ? 15.142 -3.780 6.276 1.00 62.53 192 GLY A C 1
ATOM 1422 O O . GLY A 1 192 ? 14.304 -2.897 6.465 1.00 62.53 192 GLY A O 1
ATOM 1423 N N . PRO A 1 193 ? 15.920 -3.803 5.177 1.00 68.94 193 PRO A N 1
ATOM 1424 C CA . PRO A 1 193 ? 15.919 -2.733 4.187 1.00 68.94 193 PRO A CA 1
ATOM 1425 C C . PRO A 1 193 ? 14.583 -2.663 3.445 1.00 68.94 193 PRO A C 1
ATOM 1427 O O . PRO A 1 193 ? 14.056 -3.674 2.987 1.00 68.94 193 PRO A O 1
ATOM 1430 N N . PHE A 1 194 ? 14.072 -1.450 3.288 1.00 75.75 194 PHE A N 1
ATOM 1431 C CA . PHE A 1 194 ? 12.935 -1.135 2.432 1.00 75.75 194 PHE A CA 1
ATOM 1432 C C . PHE A 1 194 ? 13.223 0.157 1.666 1.00 75.75 194 PHE A C 1
ATOM 1434 O O . PHE A 1 194 ? 14.087 0.956 2.054 1.00 75.75 194 PHE A O 1
ATOM 1441 N N . THR A 1 195 ? 12.498 0.347 0.569 1.00 78.31 195 THR A N 1
ATOM 1442 C CA . THR A 1 195 ? 12.588 1.525 -0.289 1.00 78.31 195 THR A CA 1
ATOM 1443 C C . THR A 1 195 ? 11.283 2.285 -0.221 1.00 78.31 195 THR A C 1
ATOM 1445 O O . THR A 1 195 ? 10.207 1.699 -0.327 1.00 78.31 195 THR A O 1
ATOM 1448 N N . VAL A 1 196 ? 11.391 3.601 -0.085 1.00 80.38 196 VAL A N 1
ATOM 1449 C CA . VAL A 1 196 ? 10.255 4.510 -0.175 1.00 80.38 196 VAL A CA 1
ATOM 1450 C C . VAL A 1 196 ? 10.455 5.424 -1.371 1.00 80.38 196 VAL A C 1
ATOM 1452 O O . VAL A 1 196 ? 11.510 6.043 -1.488 1.00 80.38 196 VAL A O 1
ATOM 1455 N N . PHE A 1 197 ? 9.451 5.547 -2.232 1.00 82.50 197 PHE A N 1
ATOM 1456 C CA . PHE A 1 197 ? 9.397 6.622 -3.221 1.00 82.50 197 PHE A CA 1
ATOM 1457 C C . PHE A 1 197 ? 8.497 7.757 -2.712 1.00 82.50 197 PHE A C 1
ATOM 1459 O O . PHE A 1 197 ? 7.381 7.497 -2.253 1.00 82.50 197 PHE A O 1
ATOM 1466 N N . LEU A 1 198 ? 9.018 8.990 -2.795 1.00 80.69 198 LEU A N 1
ATOM 1467 C CA . LEU A 1 198 ? 8.397 10.264 -2.387 1.00 80.69 198 LEU A CA 1
ATOM 1468 C C . LEU A 1 198 ? 8.324 11.267 -3.550 1.00 80.69 198 LEU A C 1
ATOM 1470 O O . LEU A 1 198 ? 9.234 11.224 -4.420 1.00 80.69 198 LEU A O 1
#

Radius of gyration: 15.94 Å; chains: 1; bounding box: 40×31×47 Å

Foldseek 3Di:
DFDQVQQCLLPVVVVVCCVVVVDVTSVRCCVPPQLPDALHEGEWEADLAAEETDDDHAEEYEHENYDPVCQQANDQEEQAQYEYETEDDHYEYEYEQWACDLQSGPDHTYGYHPHPAARTAYEYYPDDPPRYKYKGTDAPQQWDWAADPQWIFIAGPVRGTHYIYPNDGDWDKDKPVVDDPVSSSRSRPGPHIMIMTD

Secondary structure (DSSP, 8-state):
-B-HHHHHHH-HHHHHHHHTTS-S-HHHHHHHTGGG-TT-EEEEE--SS--EEE--SSSEEEEESS-HHHHHH--SEE-TT-EEEEE--SS-EEEESEES--TTTT---EEES-SSTTS-EEEEES--TTT-EEEEES-GGGEEEEEETTEEEEEETTS-EEEEETT-----EEEGGGS-GGGGT-S----S-EEEE-

pLDDT: mean 88.72, std 12.43, range [52.03, 98.81]